Protein AF-A0A8T4M4C7-F1 (afdb_monomer)

Foldseek 3Di:
DDDDDDDDDDPVVLVVLVVPCPCPQNNDSVSSVVVVCCVVCALQAAQEAEEEEDPDQVQQLVVLLVCVVLNHAYYEYQEEPPSCCCVVCPLVVVSNHGYHYDYDPAAAPLVSVLSCLVVAQGKYKYAYNQKDDPPDRVSVQSVVLVVQQAFKEFEKEFDPCQLQAKDFDDDPFATLAIDGNDPDDDHGIGGRRMMIGHSVLSVFSPDGYCRHTSQRVRSNVRRYGYDYDDGDMGD

Structure (mmCIF, N/CA/C/O backbone):
data_AF-A0A8T4M4C7-F1
#
_entry.id   AF-A0A8T4M4C7-F1
#
loop_
_atom_site.group_PDB
_atom_site.id
_atom_site.type_symbol
_atom_site.label_atom_id
_atom_site.label_alt_id
_atom_site.label_comp_id
_atom_site.label_asym_id
_atom_site.label_entity_id
_atom_site.label_seq_id
_atom_site.pdbx_PDB_ins_code
_atom_site.Cartn_x
_atom_site.Cartn_y
_atom_site.Cartn_z
_atom_site.occupancy
_atom_site.B_iso_or_equiv
_atom_site.auth_seq_id
_atom_site.auth_comp_id
_at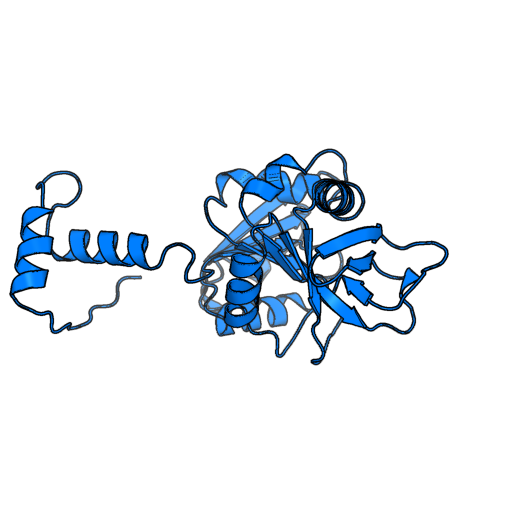om_site.auth_asym_id
_atom_site.auth_atom_id
_atom_site.pdbx_PDB_model_num
ATOM 1 N N . MET A 1 1 ? -11.026 8.578 17.955 1.00 51.09 1 MET A N 1
ATOM 2 C CA . MET A 1 1 ? -12.318 9.307 17.934 1.00 51.09 1 MET A CA 1
ATOM 3 C C . MET A 1 1 ? -13.446 8.287 18.080 1.00 51.09 1 MET A C 1
ATOM 5 O O . MET A 1 1 ? -13.382 7.270 17.404 1.00 51.09 1 MET A O 1
ATOM 9 N N . ILE A 1 2 ? -14.414 8.496 18.981 1.00 62.12 2 ILE A N 1
ATOM 10 C CA . ILE A 1 2 ? -15.562 7.590 19.186 1.00 62.12 2 ILE A CA 1
ATOM 11 C C . ILE A 1 2 ? -16.811 8.288 18.647 1.00 62.12 2 ILE A C 1
ATOM 13 O O . ILE A 1 2 ? -17.138 9.379 19.107 1.00 62.12 2 ILE A O 1
ATOM 17 N N . SER A 1 3 ? -17.508 7.666 17.697 1.00 73.25 3 SER A N 1
ATOM 18 C CA . SER A 1 3 ? -18.844 8.085 17.267 1.00 73.25 3 SER A CA 1
ATOM 19 C C . SER A 1 3 ? -19.905 7.221 17.952 1.00 73.25 3 SER A C 1
ATOM 21 O O . SER A 1 3 ? -19.717 6.019 18.143 1.00 73.25 3 SER A O 1
ATOM 23 N N . ARG A 1 4 ? -21.021 7.833 18.362 1.00 83.00 4 ARG A N 1
ATOM 24 C CA . ARG A 1 4 ? -22.190 7.110 18.882 1.00 83.00 4 ARG A CA 1
ATOM 25 C C . ARG A 1 4 ? -23.192 6.920 17.754 1.00 83.00 4 ARG A C 1
ATOM 27 O O . ARG A 1 4 ? -23.558 7.887 17.095 1.00 83.00 4 ARG A O 1
ATOM 34 N N . ILE A 1 5 ? -23.633 5.684 17.560 1.00 83.88 5 ILE A N 1
ATOM 35 C CA . ILE A 1 5 ? -24.653 5.309 16.580 1.00 83.88 5 ILE A CA 1
ATOM 36 C C . ILE A 1 5 ? -25.736 4.487 17.281 1.00 83.88 5 ILE A C 1
ATOM 38 O O . ILE A 1 5 ? -25.442 3.784 18.247 1.00 83.88 5 ILE A O 1
ATOM 42 N N . SER A 1 6 ? -26.977 4.577 16.804 1.00 89.19 6 SER A N 1
ATOM 43 C CA . SER A 1 6 ? -28.057 3.677 17.226 1.00 89.19 6 SER A CA 1
ATOM 44 C C . SER A 1 6 ? -28.184 2.549 16.208 1.00 89.19 6 SER A C 1
ATOM 46 O O . SER A 1 6 ? -28.197 2.813 15.008 1.00 89.19 6 SER A O 1
ATOM 48 N N . LEU A 1 7 ? -28.258 1.306 16.678 1.00 87.12 7 LEU A N 1
ATOM 49 C CA . LEU A 1 7 ? -28.396 0.115 15.841 1.00 87.12 7 LEU A CA 1
ATOM 50 C C . LEU A 1 7 ? -29.600 -0.696 16.318 1.00 87.12 7 LEU A C 1
ATOM 52 O O . LEU A 1 7 ? -29.730 -0.968 17.511 1.00 87.12 7 LEU A O 1
ATOM 56 N N . THR A 1 8 ? -30.455 -1.105 15.385 1.00 92.00 8 THR A N 1
ATOM 57 C CA . THR A 1 8 ? -31.512 -2.089 15.640 1.00 92.00 8 THR A CA 1
ATOM 58 C C . THR A 1 8 ? -30.976 -3.465 15.269 1.00 92.00 8 THR A C 1
ATOM 60 O O . THR A 1 8 ? -30.494 -3.659 14.157 1.00 92.00 8 THR A O 1
ATOM 63 N N . ILE A 1 9 ? -31.023 -4.408 16.210 1.00 91.75 9 ILE A N 1
ATOM 64 C CA . ILE A 1 9 ? -30.479 -5.761 16.056 1.00 91.75 9 ILE A CA 1
ATOM 65 C C . ILE A 1 9 ? -31.562 -6.757 16.468 1.00 91.75 9 ILE A C 1
ATOM 67 O O . ILE A 1 9 ? -32.305 -6.511 17.421 1.00 91.75 9 ILE A O 1
ATOM 71 N N . GLU A 1 10 ? -31.655 -7.879 15.758 1.00 95.75 10 GLU A N 1
ATOM 72 C CA . GLU A 1 10 ? -32.561 -8.969 16.113 1.00 95.75 10 GLU A CA 1
ATOM 73 C C . GLU A 1 10 ? -32.286 -9.490 17.528 1.00 95.75 10 GLU A C 1
ATOM 75 O O . GLU A 1 10 ? -31.137 -9.658 17.946 1.00 95.75 10 GLU A O 1
ATOM 80 N N . LYS A 1 11 ? -33.359 -9.786 18.270 1.00 94.94 11 LYS A N 1
ATOM 81 C CA . LYS A 1 11 ? -33.272 -10.202 19.676 1.00 94.94 11 LYS A CA 1
ATOM 82 C C . LYS A 1 11 ? -32.445 -11.479 19.862 1.00 94.94 11 LYS A C 1
ATOM 84 O O . LYS A 1 11 ? -31.710 -11.585 20.838 1.00 94.94 11 LYS A O 1
ATOM 89 N N . GLU A 1 12 ? -32.540 -12.426 18.930 1.00 95.81 12 GLU A N 1
ATOM 90 C CA . GLU A 1 12 ? -31.752 -13.664 18.973 1.00 95.81 12 GLU A CA 1
ATOM 91 C C . GLU A 1 12 ? -30.252 -13.383 18.810 1.00 95.81 12 GLU A C 1
ATOM 93 O O . GLU A 1 12 ? -29.430 -13.910 19.560 1.00 95.81 12 GLU A O 1
ATOM 98 N N . LEU A 1 13 ? -29.891 -12.503 17.872 1.00 93.81 13 LEU A N 1
ATOM 99 C CA . LEU A 1 13 ? -28.504 -12.108 17.648 1.00 93.81 13 LEU A CA 1
ATOM 100 C C . LEU A 1 13 ? -27.935 -11.373 18.869 1.00 93.81 13 LEU A C 1
ATOM 102 O O . LEU A 1 13 ? -26.797 -11.622 19.260 1.00 93.81 13 LEU A O 1
ATOM 106 N N . LEU A 1 14 ? -28.741 -10.519 19.510 1.00 94.25 14 LEU A N 1
ATOM 107 C CA . LEU A 1 14 ? -28.365 -9.861 20.761 1.00 94.25 14 LEU A CA 1
ATOM 108 C C . LEU A 1 14 ? -28.095 -10.879 21.881 1.00 94.25 14 LEU A C 1
ATOM 110 O O . LEU A 1 14 ? -27.128 -10.715 22.615 1.00 94.25 14 LEU A O 1
ATOM 114 N N . GLY A 1 15 ? -28.879 -11.959 21.962 1.00 93.94 15 GLY A N 1
ATOM 115 C CA . GLY A 1 15 ? -28.621 -13.058 22.897 1.00 93.94 15 GLY A CA 1
ATOM 116 C C . GLY A 1 15 ? -27.278 -13.758 22.650 1.00 93.94 15 GLY A C 1
ATOM 117 O O . GLY A 1 15 ? -26.575 -14.092 23.600 1.00 93.94 15 GLY A O 1
ATOM 118 N N . LYS A 1 16 ? -26.871 -13.917 21.382 1.00 94.38 16 LYS A N 1
ATOM 119 C CA . LYS A 1 16 ? -25.541 -14.450 21.025 1.00 94.38 16 LYS A CA 1
ATOM 120 C C . LYS A 1 16 ? -24.414 -13.490 21.417 1.00 94.38 16 LYS A C 1
ATOM 122 O O . LYS A 1 16 ? -23.378 -13.945 21.884 1.00 94.38 16 LYS A O 1
ATOM 127 N N . VAL A 1 17 ? -24.616 -12.178 21.262 1.00 93.81 17 VAL A N 1
ATOM 128 C CA . VAL A 1 17 ? -23.668 -11.155 21.742 1.00 93.81 17 VAL A CA 1
ATOM 129 C C . VAL A 1 17 ? -23.533 -11.216 23.263 1.00 93.81 17 VAL A C 1
ATOM 131 O O . VAL A 1 17 ? -22.419 -11.170 23.768 1.00 93.81 17 VAL A O 1
ATOM 134 N N . ASP A 1 18 ? -24.642 -11.352 23.991 1.00 94.19 18 ASP A N 1
ATOM 135 C CA . ASP A 1 18 ? -24.630 -11.437 25.456 1.00 94.19 18 ASP A CA 1
ATOM 136 C C . ASP A 1 18 ? -23.858 -12.649 25.970 1.00 94.19 18 ASP A C 1
ATOM 138 O O . ASP A 1 18 ? -23.116 -12.532 26.939 1.00 94.19 18 ASP A O 1
ATOM 142 N N . ALA A 1 19 ? -23.980 -13.790 25.290 1.00 93.56 19 ALA A N 1
ATOM 143 C CA . ALA A 1 19 ? -23.253 -15.008 25.639 1.00 93.56 19 ALA A CA 1
ATOM 144 C C . ALA A 1 19 ? -21.724 -14.890 25.466 1.00 93.56 19 ALA A C 1
ATOM 146 O O . ALA A 1 19 ? -20.994 -15.704 26.023 1.00 93.56 19 ALA A O 1
ATOM 147 N N . LEU A 1 20 ? -21.242 -13.904 24.699 1.00 92.31 20 LEU A N 1
ATOM 148 C CA . LEU A 1 20 ? -19.814 -13.630 24.498 1.00 92.31 20 LEU A CA 1
ATOM 149 C C . LEU A 1 20 ? -19.241 -12.615 25.500 1.00 92.31 20 LEU A C 1
ATOM 151 O O . LEU A 1 20 ? -18.037 -12.382 25.496 1.00 92.31 20 LEU A O 1
ATOM 155 N N . VAL A 1 21 ? -20.076 -11.987 26.332 1.00 93.38 21 VAL A N 1
ATOM 156 C CA . VAL A 1 21 ? -19.616 -11.062 27.376 1.00 93.38 21 VAL A CA 1
ATOM 157 C C . VAL A 1 21 ? -19.027 -11.884 28.521 1.00 93.38 21 VAL A C 1
ATOM 159 O O . VAL A 1 21 ? -19.758 -12.542 29.256 1.00 93.38 21 VAL A O 1
ATOM 162 N N . ASP A 1 22 ? -17.708 -11.826 28.686 1.00 87.56 22 ASP A N 1
ATOM 163 C CA . ASP A 1 22 ? -16.974 -12.565 29.725 1.00 87.56 22 ASP A CA 1
ATOM 164 C C . ASP A 1 22 ? -16.675 -11.724 30.979 1.00 87.56 22 ASP A C 1
ATOM 166 O O . ASP A 1 22 ? -16.298 -12.262 32.017 1.00 87.56 22 ASP A O 1
ATOM 170 N N . GLY A 1 23 ? -16.875 -10.403 30.911 1.00 81.56 23 GLY A N 1
ATOM 171 C CA . GLY A 1 23 ? -16.606 -9.478 32.015 1.00 81.56 23 GLY A CA 1
ATOM 172 C C . GLY A 1 23 ? -15.132 -9.086 32.187 1.00 81.56 23 GLY A C 1
ATOM 173 O O . GLY A 1 23 ? -14.853 -8.151 32.942 1.00 81.56 23 GLY A O 1
ATOM 174 N N . GLU A 1 24 ? -14.207 -9.710 31.454 1.00 83.50 24 GLU A N 1
ATOM 175 C CA . GLU A 1 24 ? -12.767 -9.451 31.528 1.00 83.50 24 GLU A CA 1
ATOM 176 C C . GLU A 1 24 ? -12.247 -8.748 30.267 1.00 83.50 24 GLU A C 1
ATOM 178 O O . GLU A 1 24 ? -11.904 -7.560 30.324 1.00 83.50 24 GLU A O 1
ATOM 183 N N . GLU A 1 25 ? -12.221 -9.441 29.126 1.00 82.50 25 GLU A N 1
ATOM 184 C CA . GLU A 1 25 ? -11.812 -8.873 27.836 1.00 82.50 25 GLU A CA 1
ATOM 185 C C . GLU A 1 25 ? -12.990 -8.180 27.145 1.00 82.50 25 GLU A C 1
ATOM 187 O O . GLU A 1 25 ? -12.876 -7.039 26.680 1.00 82.50 25 GLU A O 1
ATOM 192 N N . LEU A 1 26 ? -14.149 -8.836 27.126 1.00 90.31 26 LEU A N 1
ATOM 193 C CA . LEU A 1 26 ? -15.381 -8.353 26.519 1.00 90.31 26 LEU A CA 1
ATOM 194 C C . LEU A 1 26 ? -16.352 -7.945 27.626 1.00 90.31 26 LEU A C 1
ATOM 196 O O . LEU A 1 26 ? -17.292 -8.653 27.973 1.00 90.31 26 LEU A O 1
ATOM 200 N N . LYS A 1 27 ? -16.133 -6.754 28.194 1.00 90.75 27 LYS A N 1
ATOM 201 C CA . LYS A 1 27 ? -16.798 -6.324 29.441 1.00 90.75 27 LYS A CA 1
ATOM 202 C C . LYS A 1 27 ? -18.267 -5.953 29.277 1.00 90.75 27 LYS A C 1
ATOM 204 O O . LYS A 1 27 ? -18.987 -5.819 30.262 1.00 90.75 27 LYS A O 1
ATOM 209 N N . ASN A 1 28 ? -18.708 -5.667 28.055 1.00 92.62 28 ASN A N 1
ATOM 210 C CA . ASN A 1 28 ? -20.089 -5.284 27.768 1.00 92.62 28 ASN A CA 1
ATOM 211 C C . ASN A 1 28 ? -20.454 -5.491 26.292 1.00 92.62 28 ASN A C 1
ATOM 213 O O . ASN A 1 28 ? -19.589 -5.671 25.430 1.00 92.62 28 ASN A O 1
ATOM 217 N N . ARG A 1 29 ? -21.756 -5.382 25.994 1.00 92.50 29 ARG A N 1
ATOM 218 C CA . ARG A 1 29 ? -22.317 -5.468 24.635 1.00 92.50 29 ARG A CA 1
ATOM 219 C C . ARG A 1 29 ? -21.609 -4.553 23.641 1.00 92.50 29 ARG A C 1
ATOM 221 O O . ARG A 1 29 ? -21.289 -4.994 22.547 1.00 92.50 29 ARG A O 1
ATOM 228 N N . SER A 1 30 ? -21.335 -3.299 24.001 1.00 89.62 30 SER A N 1
ATOM 229 C CA . SER A 1 30 ? -20.707 -2.338 23.083 1.00 89.62 30 SER A CA 1
ATOM 230 C C . SER A 1 30 ? -19.294 -2.766 22.684 1.00 89.62 30 SER A C 1
ATOM 232 O O . SER A 1 30 ? -18.937 -2.697 21.508 1.00 89.62 30 SER A O 1
ATOM 234 N N . GLN A 1 31 ? -18.494 -3.236 23.644 1.00 89.38 31 GLN A N 1
ATOM 235 C CA . GLN A 1 31 ? -17.161 -3.780 23.373 1.00 89.38 31 GLN A CA 1
ATOM 236 C C . GLN A 1 31 ? -17.237 -5.061 22.542 1.00 89.38 31 GLN A C 1
ATOM 238 O O . GLN A 1 31 ? -16.515 -5.182 21.558 1.00 89.38 31 GLN A O 1
ATOM 243 N N . THR A 1 32 ? -18.167 -5.954 22.873 1.00 92.56 32 THR A N 1
ATOM 244 C CA . THR A 1 32 ? -18.389 -7.219 22.159 1.00 92.56 32 THR A CA 1
ATOM 245 C C . THR A 1 32 ? -18.815 -6.987 20.712 1.00 92.56 32 THR A C 1
ATOM 247 O O . THR A 1 32 ? -18.221 -7.540 19.793 1.00 92.56 32 THR A O 1
ATOM 250 N N . ILE A 1 33 ? -19.788 -6.104 20.473 1.00 92.38 33 ILE A N 1
ATOM 251 C CA . ILE A 1 33 ? -20.232 -5.722 19.125 1.00 92.38 33 ILE A CA 1
ATOM 252 C C . ILE A 1 33 ? -19.076 -5.089 18.349 1.00 92.38 33 ILE A C 1
ATOM 254 O O . ILE A 1 33 ? -18.856 -5.431 17.192 1.00 92.38 33 ILE A O 1
ATOM 258 N N . SER A 1 34 ? -18.303 -4.200 18.978 1.00 87.56 34 SER A N 1
ATOM 259 C CA . SER A 1 34 ? -17.117 -3.601 18.356 1.00 87.56 34 SER A CA 1
ATOM 260 C C . SER A 1 34 ? -16.081 -4.660 17.968 1.00 87.56 34 SER A C 1
ATOM 262 O O . SER A 1 34 ? -15.565 -4.627 16.853 1.00 87.56 34 SER A O 1
ATOM 264 N N . TYR A 1 35 ? -15.809 -5.626 18.848 1.00 89.50 35 TYR A N 1
ATOM 265 C CA . TYR A 1 35 ? -14.915 -6.750 18.576 1.00 89.50 35 TYR A CA 1
ATOM 266 C C . TYR A 1 35 ? -15.419 -7.603 17.407 1.00 89.50 35 TYR A C 1
ATOM 268 O O . TYR A 1 35 ? -14.680 -7.826 16.451 1.00 89.50 35 TYR A O 1
ATOM 276 N N . LEU A 1 36 ? -16.690 -8.009 17.428 1.00 91.38 36 LEU A N 1
ATOM 277 C CA . LEU A 1 36 ? -17.300 -8.810 16.366 1.00 91.38 36 LEU A CA 1
ATOM 278 C C . LEU A 1 36 ? -17.272 -8.087 15.019 1.00 91.38 36 LEU A C 1
ATOM 280 O O . LEU A 1 36 ? -16.897 -8.688 14.018 1.00 91.38 36 LEU A O 1
ATOM 284 N N . LEU A 1 37 ? -17.610 -6.795 14.988 1.00 89.06 37 LEU A N 1
ATOM 285 C CA . LEU A 1 37 ? -17.547 -5.988 13.771 1.00 89.06 37 LEU A CA 1
ATOM 286 C C . LEU A 1 37 ? -16.115 -5.870 13.251 1.00 89.06 37 LEU A C 1
ATOM 288 O O . LEU A 1 37 ? -15.898 -6.016 12.054 1.00 89.06 37 LEU A O 1
ATOM 292 N N . ARG A 1 38 ? -15.127 -5.647 14.125 1.00 83.75 38 ARG A N 1
ATOM 293 C CA . ARG A 1 38 ? -13.711 -5.617 13.722 1.00 83.75 38 ARG A CA 1
ATOM 294 C C . ARG A 1 38 ? -13.274 -6.946 13.129 1.00 83.75 38 ARG A C 1
ATOM 296 O O . ARG A 1 38 ? -12.636 -6.952 12.085 1.00 83.75 38 ARG A O 1
ATOM 303 N N . THR A 1 39 ? -13.645 -8.050 13.766 1.00 85.19 39 THR A N 1
ATOM 304 C CA . THR A 1 39 ? -13.319 -9.398 13.300 1.00 85.19 39 THR A CA 1
ATOM 305 C C . THR A 1 39 ? -13.998 -9.709 11.969 1.00 85.19 39 THR A C 1
ATOM 307 O O . THR A 1 39 ? -13.341 -10.205 11.061 1.00 85.19 39 THR A O 1
ATOM 310 N N . ALA A 1 40 ? -15.279 -9.367 11.819 1.00 86.19 40 ALA A N 1
ATOM 311 C CA . ALA A 1 40 ? -16.037 -9.602 10.593 1.00 86.19 40 ALA A CA 1
ATOM 312 C C . ALA A 1 40 ? -15.540 -8.742 9.424 1.00 86.19 40 ALA A C 1
ATOM 314 O O . ALA A 1 40 ? -15.434 -9.228 8.306 1.00 86.19 40 ALA A O 1
ATOM 315 N N . LEU A 1 41 ? -15.210 -7.473 9.681 1.00 82.75 41 LEU A N 1
ATOM 316 C CA . LEU A 1 41 ? -14.725 -6.541 8.660 1.00 82.75 41 LEU A CA 1
ATOM 317 C C . LEU A 1 41 ? -13.236 -6.724 8.336 1.00 82.75 41 LEU A C 1
ATOM 319 O O . LEU A 1 41 ? -12.740 -6.116 7.381 1.00 82.75 41 LEU A O 1
ATOM 323 N N . LYS A 1 42 ? -12.513 -7.545 9.105 1.00 78.44 42 LYS A N 1
ATOM 324 C CA . LYS A 1 42 ? -11.091 -7.815 8.893 1.00 78.44 42 LYS A CA 1
ATOM 325 C C . LYS A 1 42 ? -10.863 -8.363 7.484 1.00 78.44 42 LYS A C 1
ATOM 327 O O . LYS A 1 42 ? -11.460 -9.358 7.088 1.00 78.44 42 LYS A O 1
ATOM 332 N N . GLY A 1 43 ? -10.006 -7.700 6.709 1.00 72.56 43 GLY A N 1
ATOM 333 C CA . GLY A 1 43 ? -9.728 -8.075 5.316 1.00 72.56 43 GLY A CA 1
ATOM 334 C C . GLY A 1 43 ? -10.851 -7.771 4.310 1.00 72.56 43 GLY A C 1
ATOM 335 O O . GLY A 1 43 ? -10.656 -7.996 3.116 1.00 72.56 43 GLY A O 1
ATOM 336 N N . MET A 1 44 ? -11.995 -7.225 4.749 1.00 80.50 44 MET A N 1
ATOM 337 C CA . MET A 1 44 ? -13.045 -6.693 3.863 1.00 80.50 44 MET A CA 1
ATOM 338 C C . MET A 1 44 ? -12.802 -5.230 3.479 1.00 80.50 44 MET A C 1
ATOM 340 O O . MET A 1 44 ? -13.356 -4.745 2.493 1.00 80.50 44 MET A O 1
ATOM 344 N N . VAL A 1 45 ? -11.985 -4.523 4.261 1.00 87.50 45 VAL A N 1
ATOM 345 C CA . VAL A 1 45 ? -11.584 -3.136 4.021 1.00 87.50 45 VAL A CA 1
ATOM 346 C C . VAL A 1 45 ? -10.082 -2.982 4.216 1.00 87.50 45 VAL A C 1
ATOM 348 O O . VAL A 1 45 ? -9.480 -3.645 5.058 1.00 87.50 45 VAL A O 1
ATOM 351 N N . VAL A 1 46 ? -9.482 -2.070 3.457 1.00 92.62 46 VAL A N 1
ATOM 352 C CA . VAL A 1 46 ? -8.098 -1.642 3.667 1.00 92.62 46 VAL A CA 1
ATOM 353 C C . VAL A 1 46 ? -8.152 -0.345 4.459 1.00 92.62 46 VAL A C 1
ATOM 355 O O . VAL A 1 46 ? -8.633 0.663 3.953 1.00 92.62 46 VAL A O 1
ATOM 358 N N . GLY A 1 47 ? -7.712 -0.378 5.717 1.00 92.69 47 GLY A N 1
ATOM 359 C CA . GLY A 1 47 ? -7.726 0.800 6.596 1.00 92.69 47 GLY A CA 1
ATOM 360 C C . GLY A 1 47 ? -6.384 1.525 6.695 1.00 92.69 47 GLY A C 1
ATOM 361 O O . GLY A 1 47 ? -6.339 2.664 7.171 1.00 92.69 47 GLY A O 1
ATOM 362 N N . LYS A 1 48 ? -5.298 0.871 6.258 1.00 96.81 48 LYS A N 1
ATOM 363 C CA . LYS A 1 48 ? -3.924 1.343 6.424 1.00 96.81 48 LYS A CA 1
ATOM 364 C C . LYS A 1 48 ? -3.162 1.357 5.101 1.00 96.81 48 LYS A C 1
ATOM 366 O O . LYS A 1 48 ? -3.277 0.425 4.305 1.00 96.81 48 LYS A O 1
ATOM 371 N N . ALA A 1 49 ? -2.354 2.391 4.900 1.00 97.94 49 ALA A N 1
ATOM 372 C CA . ALA A 1 49 ? -1.422 2.485 3.787 1.00 97.94 49 ALA A CA 1
ATOM 373 C C . ALA A 1 49 ? 0.010 2.757 4.256 1.00 97.94 49 ALA A C 1
ATOM 375 O O . ALA A 1 49 ? 0.243 3.355 5.306 1.00 97.94 49 ALA A O 1
ATOM 376 N N . LEU A 1 50 ? 0.964 2.342 3.436 1.00 97.88 50 LEU A N 1
ATOM 377 C CA . LEU A 1 50 ? 2.360 2.726 3.501 1.00 97.88 50 LEU A CA 1
ATOM 378 C C . LEU A 1 50 ? 2.703 3.563 2.276 1.00 97.88 50 LEU A C 1
ATOM 380 O O . LEU A 1 50 ? 2.522 3.122 1.141 1.00 97.88 50 LEU A O 1
ATOM 384 N N . VAL A 1 51 ? 3.248 4.749 2.509 1.00 97.06 51 VAL A N 1
ATOM 385 C CA . VAL A 1 51 ? 3.758 5.618 1.454 1.00 97.06 51 VAL A CA 1
ATOM 386 C C . VAL A 1 51 ? 5.280 5.605 1.493 1.00 97.06 51 VAL A C 1
ATOM 388 O O . VAL A 1 51 ? 5.885 6.021 2.482 1.00 97.06 51 VAL A O 1
ATOM 391 N N . LEU A 1 52 ? 5.905 5.147 0.409 1.00 94.69 52 LEU A N 1
ATOM 392 C CA . LEU A 1 52 ? 7.345 5.262 0.198 1.00 94.69 52 LEU A CA 1
ATOM 393 C C . LEU A 1 52 ? 7.645 6.661 -0.344 1.00 94.69 52 LEU A C 1
ATOM 395 O O . LEU A 1 52 ? 7.389 6.967 -1.511 1.00 94.69 52 LEU A O 1
ATOM 399 N N . ALA A 1 53 ? 8.165 7.529 0.521 1.00 93.12 53 ALA A N 1
ATOM 400 C CA . ALA A 1 53 ? 8.481 8.906 0.182 1.00 93.12 53 ALA A CA 1
ATOM 401 C C . ALA A 1 53 ? 9.930 9.040 -0.300 1.00 93.12 53 ALA A C 1
ATOM 403 O O . ALA A 1 53 ? 10.870 9.177 0.491 1.00 93.12 53 ALA A O 1
ATOM 404 N N . GLY A 1 54 ? 10.089 9.021 -1.625 1.00 85.88 54 GLY A N 1
ATOM 405 C CA . GLY A 1 54 ? 11.361 9.242 -2.305 1.00 85.88 54 GLY A CA 1
ATOM 406 C C . GLY A 1 54 ? 11.820 10.703 -2.265 1.00 85.88 54 GLY A C 1
ATOM 407 O O . GLY A 1 54 ? 11.384 11.508 -1.443 1.00 85.88 54 GLY A O 1
ATOM 408 N N . LYS A 1 55 ? 12.727 11.080 -3.175 1.00 82.56 55 LYS A N 1
ATOM 409 C CA . LYS A 1 55 ? 13.173 12.481 -3.301 1.00 82.56 55 LYS A CA 1
ATOM 410 C C . LYS A 1 55 ? 12.063 13.384 -3.837 1.00 82.56 55 LYS A C 1
ATOM 412 O O . LYS A 1 55 ? 11.899 14.498 -3.345 1.00 82.56 55 LYS A O 1
ATOM 417 N N . ASN A 1 56 ? 11.312 12.895 -4.823 1.00 82.12 56 ASN A N 1
ATOM 418 C CA . ASN A 1 56 ? 10.162 13.592 -5.375 1.00 82.12 56 ASN A CA 1
ATOM 419 C C . ASN A 1 56 ? 8.923 13.321 -4.509 1.00 82.12 56 ASN A C 1
ATOM 421 O O . ASN A 1 56 ? 8.586 12.177 -4.219 1.00 82.12 56 ASN A O 1
ATOM 425 N N . LYS A 1 57 ? 8.274 14.395 -4.058 1.00 85.19 57 LYS A N 1
ATOM 426 C CA . LYS A 1 57 ? 7.119 14.351 -3.147 1.00 85.19 57 LYS A CA 1
ATOM 427 C C . LYS A 1 57 ? 6.042 15.357 -3.554 1.00 85.19 57 LYS A C 1
ATOM 429 O O . LYS A 1 57 ? 5.178 15.687 -2.742 1.00 85.19 57 LYS A O 1
ATOM 434 N N . PHE A 1 58 ? 6.110 15.887 -4.780 1.00 86.81 58 PHE A N 1
ATOM 435 C CA . PHE A 1 58 ? 5.202 16.940 -5.247 1.00 86.81 58 PHE A CA 1
ATOM 436 C C . PHE A 1 58 ? 3.741 16.484 -5.272 1.00 86.81 58 PHE A C 1
ATOM 438 O O . PHE A 1 58 ? 2.845 17.300 -5.072 1.00 86.81 58 PHE A O 1
ATOM 445 N N . LEU A 1 59 ? 3.501 15.184 -5.460 1.00 92.75 59 LEU A N 1
ATOM 446 C CA . LEU A 1 59 ? 2.158 14.612 -5.495 1.00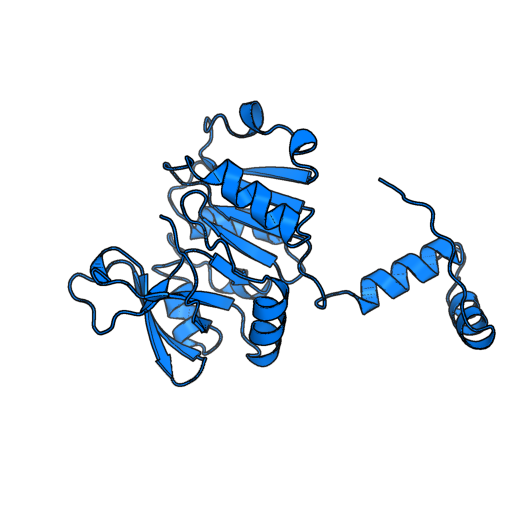 92.75 59 LEU A CA 1
ATOM 447 C C . LEU A 1 59 ? 1.671 14.076 -4.142 1.00 92.75 59 LEU A C 1
ATOM 449 O O . LEU A 1 59 ? 0.519 13.659 -4.061 1.00 92.75 59 LEU A O 1
ATOM 453 N N . LEU A 1 60 ? 2.474 14.141 -3.072 1.00 94.81 60 LEU A N 1
ATOM 454 C CA . LEU A 1 60 ? 2.130 13.524 -1.785 1.00 94.81 60 LEU A CA 1
ATOM 455 C C . LEU A 1 60 ? 0.794 14.032 -1.219 1.00 94.81 60 LEU A C 1
ATOM 457 O O . LEU A 1 60 ? -0.010 13.229 -0.765 1.00 94.81 60 LEU A O 1
ATOM 461 N N . GLU A 1 61 ? 0.512 15.333 -1.315 1.00 94.62 61 GLU A N 1
ATOM 462 C CA . GLU A 1 61 ? -0.782 15.908 -0.905 1.00 94.62 61 GLU A CA 1
ATOM 463 C C . GLU A 1 61 ? -1.963 15.230 -1.625 1.00 94.62 61 GLU A C 1
ATOM 465 O O . GLU A 1 61 ? -2.963 14.865 -1.007 1.00 94.62 61 GLU A O 1
ATOM 470 N N . ARG A 1 62 ? -1.831 14.997 -2.940 1.00 94.56 62 ARG A N 1
ATOM 471 C CA . ARG A 1 62 ? -2.865 14.338 -3.752 1.00 94.56 62 ARG A CA 1
ATOM 472 C C . ARG A 1 62 ? -2.989 12.856 -3.417 1.00 94.56 62 ARG A C 1
ATOM 474 O O . ARG A 1 62 ? -4.106 12.347 -3.355 1.00 94.56 62 ARG A O 1
ATOM 481 N N . VAL A 1 63 ? -1.864 12.186 -3.156 1.00 95.50 63 VAL A N 1
ATOM 482 C CA . VAL A 1 63 ? -1.843 10.796 -2.683 1.00 95.50 63 VAL A CA 1
ATOM 483 C C . VAL A 1 63 ? -2.608 10.682 -1.364 1.00 95.50 63 VAL A C 1
ATOM 485 O O . VAL A 1 63 ? -3.522 9.868 -1.272 1.00 95.50 63 VAL A O 1
ATOM 488 N N . LEU A 1 64 ? -2.318 11.537 -0.377 1.00 95.94 64 LEU A N 1
ATOM 489 C CA . LEU A 1 64 ? -3.027 11.553 0.909 1.00 95.94 64 LEU A CA 1
ATOM 490 C C . LEU A 1 64 ? -4.532 11.808 0.718 1.00 95.94 64 LEU A C 1
ATOM 492 O O . LEU A 1 64 ? -5.355 11.067 1.256 1.00 95.94 64 LEU A O 1
ATOM 496 N N . ALA A 1 65 ? -4.914 12.790 -0.103 1.00 94.81 65 ALA A N 1
ATOM 4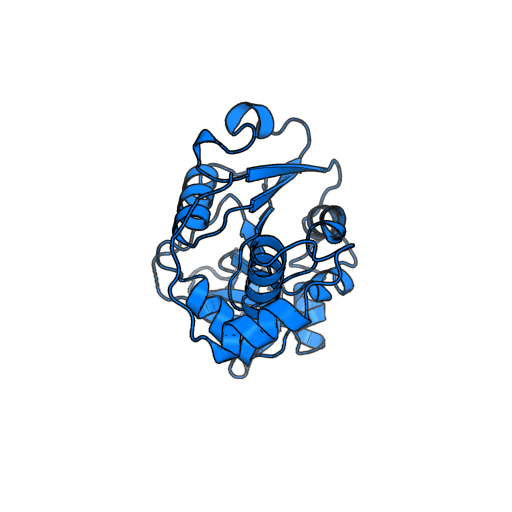97 C CA . ALA A 1 65 ? -6.322 13.078 -0.380 1.00 94.81 65 ALA A CA 1
ATOM 498 C C . ALA A 1 65 ? -7.074 11.871 -0.977 1.00 94.81 65 ALA A C 1
ATOM 500 O O . ALA A 1 65 ? -8.217 11.591 -0.608 1.00 94.81 65 ALA A O 1
ATOM 501 N N . TRP A 1 66 ? -6.438 11.113 -1.868 1.00 94.81 66 TRP A N 1
ATOM 502 C CA . TRP A 1 66 ? -7.033 9.908 -2.447 1.00 94.81 66 TRP A CA 1
ATOM 503 C C . TRP A 1 66 ? -7.074 8.719 -1.504 1.00 94.81 66 TRP A C 1
ATOM 505 O O . TRP A 1 66 ? -8.080 8.007 -1.494 1.00 94.81 66 TRP A O 1
ATOM 515 N N . LEU A 1 67 ? -6.032 8.522 -0.693 1.00 95.56 67 LEU A N 1
ATOM 516 C CA . LEU A 1 67 ? -6.053 7.538 0.385 1.00 95.56 67 LEU A CA 1
ATOM 517 C C . LEU A 1 67 ? -7.263 7.810 1.285 1.00 95.56 67 LEU A C 1
ATOM 519 O O . LEU A 1 67 ? -8.081 6.916 1.512 1.00 95.56 67 LEU A O 1
ATOM 523 N N . LYS A 1 68 ? -7.457 9.074 1.689 1.00 94.94 68 LYS A N 1
ATOM 524 C CA . LYS A 1 68 ? -8.612 9.480 2.493 1.00 94.94 68 LYS A CA 1
ATOM 525 C C . LYS A 1 68 ? -9.941 9.189 1.798 1.00 94.94 68 LYS A C 1
ATOM 527 O O . LYS A 1 68 ? -10.844 8.634 2.424 1.00 94.94 68 LYS A O 1
ATOM 532 N N . LYS A 1 69 ? -10.062 9.544 0.513 1.00 93.44 69 LYS A N 1
ATOM 533 C CA . LYS A 1 69 ? -11.261 9.290 -0.306 1.00 93.44 69 LYS A CA 1
ATOM 534 C C . LYS A 1 69 ? -11.597 7.796 -0.389 1.00 93.44 69 LYS A C 1
ATOM 536 O O . LYS A 1 69 ? -12.770 7.444 -0.423 1.00 93.44 69 LYS A O 1
ATOM 541 N N . ASN A 1 70 ? -10.585 6.930 -0.376 1.00 93.38 70 ASN A N 1
ATOM 542 C CA . ASN A 1 70 ? -10.736 5.474 -0.389 1.00 93.38 70 ASN A CA 1
ATOM 543 C C . ASN A 1 70 ? -10.910 4.852 1.010 1.00 93.38 70 ASN A C 1
ATOM 545 O O . ASN A 1 70 ? -10.860 3.633 1.148 1.00 93.38 70 ASN A O 1
ATOM 549 N N . GLY A 1 71 ? -11.129 5.663 2.050 1.00 92.19 71 GLY A N 1
ATOM 550 C CA . GLY A 1 71 ? -11.391 5.173 3.404 1.00 92.19 71 GLY A CA 1
ATOM 551 C C . GLY A 1 71 ? -10.143 4.756 4.185 1.00 92.19 71 GLY A C 1
ATOM 552 O O . GLY A 1 71 ? -10.275 4.227 5.288 1.00 92.19 71 GLY A O 1
ATOM 553 N N . ILE A 1 72 ? -8.942 5.032 3.669 1.00 95.31 72 ILE A N 1
ATOM 554 C CA . ILE A 1 72 ? -7.695 4.816 4.404 1.00 95.31 72 ILE A CA 1
ATOM 555 C C . ILE A 1 72 ? -7.613 5.868 5.510 1.00 95.31 72 ILE A C 1
ATOM 557 O O . ILE A 1 72 ? -7.608 7.075 5.252 1.00 95.31 72 ILE A O 1
ATOM 561 N N . ALA A 1 73 ? -7.574 5.400 6.754 1.00 92.94 73 ALA A N 1
ATOM 562 C CA . ALA A 1 73 ? -7.566 6.252 7.938 1.00 92.94 73 ALA A CA 1
ATOM 563 C C . ALA A 1 73 ? -6.186 6.338 8.593 1.00 92.94 73 ALA A C 1
ATOM 565 O O . ALA A 1 73 ? -5.944 7.282 9.337 1.00 92.94 73 ALA A O 1
ATOM 566 N N . GLN A 1 74 ? -5.303 5.375 8.323 1.00 97.44 74 GLN A N 1
ATOM 567 C CA . GLN A 1 74 ? -3.959 5.306 8.891 1.00 97.44 74 GLN A CA 1
ATOM 568 C C . GLN A 1 74 ? -2.919 5.240 7.778 1.00 97.44 74 GLN A C 1
ATOM 570 O O . GLN A 1 74 ? -3.015 4.412 6.872 1.00 97.44 74 GLN A O 1
ATOM 575 N N . VAL A 1 75 ? -1.905 6.088 7.852 1.00 98.19 75 VAL A N 1
ATOM 576 C CA . VAL A 1 75 ? -0.823 6.144 6.876 1.00 98.19 75 VAL A CA 1
ATOM 577 C C . VAL A 1 75 ? 0.504 6.100 7.608 1.00 98.19 75 VAL A C 1
ATOM 579 O O . VAL A 1 75 ? 0.761 6.893 8.505 1.00 98.19 75 VAL A O 1
ATOM 582 N N . VAL A 1 76 ? 1.374 5.187 7.197 1.00 98.19 76 VAL A N 1
ATOM 583 C CA . VAL A 1 76 ? 2.787 5.222 7.567 1.00 98.19 76 VAL A CA 1
ATOM 584 C C . VAL A 1 76 ? 3.543 5.828 6.392 1.00 98.19 76 VAL A C 1
ATOM 586 O O . VAL A 1 76 ? 3.433 5.336 5.274 1.00 98.19 76 VAL A O 1
ATOM 589 N N . ILE A 1 77 ? 4.313 6.888 6.613 1.00 96.94 77 ILE A N 1
ATOM 590 C CA . ILE A 1 77 ? 5.188 7.474 5.597 1.00 96.94 77 ILE A CA 1
ATOM 591 C C . ILE A 1 77 ? 6.620 7.041 5.896 1.00 96.94 77 ILE A C 1
ATOM 593 O O . ILE A 1 77 ? 7.212 7.458 6.893 1.00 96.94 77 ILE A O 1
ATOM 597 N N . ALA A 1 78 ? 7.190 6.211 5.025 1.00 94.81 78 ALA A N 1
ATOM 598 C CA . ALA A 1 78 ? 8.600 5.858 5.087 1.00 94.81 78 ALA A CA 1
ATOM 599 C C . ALA A 1 78 ? 9.416 6.879 4.290 1.00 94.81 78 ALA A C 1
ATOM 601 O O . ALA A 1 78 ? 9.209 7.038 3.088 1.00 94.81 78 ALA A O 1
ATOM 602 N N . ALA A 1 79 ? 10.323 7.593 4.953 1.00 92.25 79 ALA A N 1
ATOM 603 C CA . ALA A 1 79 ? 11.043 8.717 4.362 1.00 92.25 79 ALA A CA 1
ATOM 604 C C . ALA A 1 79 ? 12.489 8.807 4.856 1.00 92.25 79 ALA A C 1
ATOM 606 O O . ALA A 1 79 ? 12.830 8.313 5.927 1.00 92.25 79 ALA A O 1
ATOM 607 N N . GLY A 1 80 ? 13.336 9.516 4.110 1.00 88.94 80 GLY A N 1
ATOM 608 C CA . GLY A 1 80 ? 14.662 9.895 4.603 1.00 88.94 80 GLY A CA 1
ATOM 609 C C . GLY A 1 80 ? 14.588 10.829 5.820 1.00 88.94 80 GLY A C 1
ATOM 610 O O . GLY A 1 80 ? 13.673 11.662 5.914 1.00 88.94 80 GLY A O 1
ATOM 611 N N . LYS A 1 81 ? 15.567 10.738 6.731 1.00 85.75 81 LYS A N 1
ATOM 612 C CA . LYS A 1 81 ? 15.756 11.755 7.784 1.00 85.75 81 LYS A CA 1
ATOM 613 C C . LYS A 1 81 ? 15.936 13.152 7.171 1.00 85.75 81 LYS A C 1
ATOM 615 O O . LYS A 1 81 ? 16.502 13.295 6.090 1.00 85.75 81 LYS A O 1
ATOM 620 N N . GLY A 1 82 ? 15.428 14.181 7.853 1.00 85.00 82 GLY A N 1
ATOM 621 C CA . GLY A 1 82 ? 15.487 15.571 7.372 1.00 85.00 82 GLY A CA 1
ATOM 622 C C . GLY A 1 82 ? 14.572 15.862 6.177 1.00 85.00 82 GLY A C 1
ATOM 623 O O . GLY A 1 82 ? 14.745 16.855 5.480 1.00 85.00 82 GLY A O 1
ATOM 624 N N . SER A 1 83 ? 13.593 14.994 5.911 1.00 89.25 83 SER A N 1
ATOM 625 C CA . SER A 1 83 ? 12.663 15.145 4.790 1.00 89.25 83 SER A CA 1
ATOM 626 C C . SER A 1 83 ? 11.683 16.315 4.917 1.00 89.25 83 SER A C 1
ATOM 628 O O . SER A 1 83 ? 11.019 16.612 3.920 1.00 89.25 83 SER A O 1
ATOM 630 N N . GLY A 1 84 ? 11.558 16.924 6.103 1.00 92.31 84 GLY A N 1
ATOM 631 C CA . GLY A 1 84 ? 10.604 17.997 6.405 1.00 92.31 84 GLY A CA 1
ATOM 632 C C . GLY A 1 84 ? 9.137 17.548 6.417 1.00 92.31 84 GLY A C 1
ATOM 633 O O . GLY A 1 84 ? 8.230 18.379 6.427 1.00 92.31 84 GLY A O 1
ATOM 634 N N . LEU A 1 85 ? 8.880 16.238 6.309 1.00 93.31 85 LEU A N 1
ATOM 635 C CA . LEU A 1 85 ? 7.529 15.709 6.124 1.00 93.31 85 LEU A CA 1
ATOM 636 C C . LEU A 1 85 ? 6.708 15.764 7.408 1.00 93.31 85 LEU A C 1
ATOM 638 O O . LEU A 1 85 ? 5.549 16.159 7.347 1.00 93.31 85 LEU A O 1
ATOM 642 N N . SER A 1 86 ? 7.310 15.434 8.549 1.00 94.69 86 SER A N 1
ATOM 643 C CA . SER A 1 86 ? 6.668 15.555 9.861 1.00 94.69 86 SER A CA 1
ATOM 644 C C . SER A 1 86 ? 6.271 16.991 10.180 1.00 94.69 86 SER A C 1
ATOM 646 O O . SER A 1 86 ? 5.188 17.237 10.695 1.00 94.69 86 SER A O 1
ATOM 648 N N . GLU A 1 87 ? 7.117 17.950 9.820 1.00 95.25 87 GLU A N 1
ATOM 649 C CA . GLU A 1 87 ? 6.898 19.377 10.023 1.00 95.25 87 GLU A CA 1
ATOM 650 C C . GLU A 1 87 ? 5.780 19.893 9.113 1.00 95.25 87 GLU A C 1
ATOM 652 O O . GLU A 1 87 ? 4.972 20.725 9.523 1.00 95.25 87 GLU A O 1
ATOM 657 N N . LYS A 1 88 ? 5.716 19.385 7.876 1.00 95.12 88 LYS A N 1
ATOM 658 C CA . LYS A 1 88 ? 4.721 19.801 6.885 1.00 95.12 88 LYS A CA 1
ATOM 659 C C . LYS A 1 88 ? 3.336 19.198 7.132 1.00 95.12 88 LYS A C 1
ATOM 661 O O . LYS A 1 88 ? 2.348 19.925 7.053 1.00 95.12 88 LYS A O 1
ATOM 666 N N . TYR A 1 89 ? 3.257 17.892 7.383 1.00 95.88 89 TYR A N 1
ATOM 667 C CA . TYR A 1 89 ? 1.990 17.149 7.429 1.00 95.88 89 TYR A CA 1
ATOM 668 C C . TYR A 1 89 ? 1.530 16.805 8.856 1.00 95.88 89 TYR A C 1
ATOM 670 O O . TYR A 1 89 ? 0.376 16.421 9.051 1.00 95.88 89 TYR A O 1
ATOM 678 N N . GLY A 1 90 ? 2.390 16.992 9.865 1.00 96.75 90 GLY A N 1
ATOM 679 C CA . GLY A 1 90 ? 2.058 16.751 11.269 1.00 96.75 90 GLY A CA 1
ATOM 680 C C . GLY A 1 90 ? 1.597 15.317 11.523 1.00 96.75 90 GLY A C 1
ATOM 681 O O . GLY A 1 90 ? 2.032 14.384 10.858 1.00 96.75 90 GLY A O 1
ATOM 682 N N . ASP A 1 91 ? 0.668 15.147 12.454 1.00 96.75 91 ASP A N 1
ATOM 683 C CA . ASP A 1 91 ? 0.006 13.871 12.757 1.00 96.75 91 ASP A CA 1
ATOM 684 C C . ASP A 1 91 ? -1.071 13.466 11.729 1.00 96.75 91 ASP A C 1
ATOM 686 O O . ASP A 1 91 ? -1.747 12.454 11.903 1.00 96.75 91 ASP A O 1
ATOM 690 N N . GLY A 1 92 ? -1.259 14.250 10.661 1.00 96.25 92 GLY A N 1
ATOM 691 C CA . GLY A 1 92 ? -2.273 14.004 9.641 1.00 96.25 92 GLY A CA 1
ATOM 692 C C . GLY A 1 92 ? -3.678 14.507 9.963 1.00 96.25 92 GLY A C 1
ATOM 693 O O . GLY A 1 92 ? -4.546 14.419 9.090 1.00 96.25 92 GLY A O 1
ATOM 694 N N . ALA A 1 93 ? -3.926 15.095 11.142 1.00 94.06 93 ALA A N 1
ATOM 695 C CA . ALA A 1 93 ? -5.273 15.497 11.557 1.00 94.06 93 ALA A CA 1
ATOM 696 C C . ALA A 1 93 ? -5.941 16.459 10.557 1.00 94.06 93 ALA A C 1
ATOM 698 O O . ALA A 1 93 ? -7.125 16.316 10.246 1.00 94.06 93 ALA A O 1
ATOM 699 N N . LYS A 1 94 ? -5.164 17.383 9.969 1.00 93.00 94 LYS A N 1
ATOM 700 C CA . LYS A 1 94 ? -5.627 18.310 8.914 1.00 93.00 94 LYS A CA 1
ATOM 701 C C . LYS A 1 94 ? -6.082 17.606 7.630 1.00 93.00 94 LYS A C 1
ATOM 703 O O . LYS A 1 94 ? -6.881 18.164 6.887 1.00 93.00 94 LYS A O 1
ATOM 708 N N . HIS A 1 95 ? -5.612 16.385 7.390 1.00 93.12 95 HIS A N 1
ATOM 709 C CA . HIS A 1 95 ? -5.964 15.550 6.238 1.00 93.12 95 HIS A CA 1
ATOM 710 C C . HIS A 1 95 ? -7.034 14.498 6.591 1.00 93.12 95 HIS A C 1
ATOM 712 O O . HIS A 1 95 ? -7.387 13.654 5.766 1.00 93.12 95 HIS A O 1
ATOM 718 N N . GLY A 1 96 ? -7.571 14.531 7.818 1.00 92.69 96 GLY A N 1
ATOM 719 C CA . GLY A 1 96 ? -8.605 13.607 8.280 1.00 92.69 96 GLY A CA 1
ATOM 720 C C . GLY A 1 96 ? -8.122 12.162 8.430 1.00 92.69 96 GLY A C 1
ATOM 721 O O . GLY A 1 96 ? -8.931 11.239 8.307 1.00 92.69 96 GLY A O 1
ATOM 722 N N . MET A 1 97 ? -6.829 11.954 8.660 1.00 95.94 97 MET A N 1
ATOM 723 C CA . MET A 1 97 ? -6.202 10.644 8.846 1.00 95.94 97 MET A CA 1
ATOM 724 C C . MET A 1 97 ? -5.143 10.718 9.948 1.00 95.94 97 MET A C 1
ATOM 726 O O . MET A 1 97 ? -4.790 11.800 10.401 1.00 95.94 97 MET A O 1
ATOM 730 N N . GLU A 1 98 ? -4.640 9.569 10.368 1.00 97.88 98 GLU A N 1
ATOM 731 C CA . GLU A 1 98 ? -3.493 9.445 11.260 1.00 97.88 98 GLU A CA 1
ATOM 732 C C . GLU A 1 98 ? -2.246 9.176 10.415 1.00 97.88 98 GLU A C 1
ATOM 734 O O . GLU A 1 98 ? -2.219 8.209 9.649 1.00 97.88 98 GLU A O 1
ATOM 739 N N . ILE A 1 99 ? -1.233 10.036 10.527 1.00 98.19 99 ILE A N 1
ATOM 740 C CA . ILE A 1 99 ? 0.050 9.879 9.841 1.00 98.19 99 ILE A CA 1
ATOM 741 C C . ILE A 1 99 ? 1.139 9.578 10.865 1.00 98.19 99 ILE A C 1
ATOM 743 O O . ILE A 1 99 ? 1.419 10.372 11.760 1.00 98.19 99 ILE A O 1
ATOM 747 N N . GLU A 1 100 ? 1.802 8.445 10.671 1.00 97.56 100 GLU A N 1
ATOM 748 C CA . GLU A 1 100 ? 3.004 8.060 11.395 1.00 97.56 100 GLU A CA 1
ATOM 749 C C . GLU A 1 100 ? 4.211 8.065 10.448 1.00 97.56 100 GLU A C 1
ATOM 751 O O . GLU A 1 100 ? 4.092 7.749 9.263 1.00 97.56 100 GLU A O 1
ATOM 756 N N . TYR A 1 101 ? 5.401 8.370 10.960 1.00 96.31 101 TYR A N 1
ATOM 757 C CA . TYR A 1 101 ? 6.617 8.448 10.154 1.00 96.31 101 TYR A CA 1
ATOM 758 C C . TYR A 1 101 ? 7.583 7.324 10.508 1.00 96.31 101 TYR A C 1
ATOM 760 O O . TYR A 1 101 ? 7.841 7.037 11.675 1.00 96.31 101 TYR A O 1
ATOM 768 N N . SER A 1 102 ? 8.152 6.699 9.483 1.00 95.00 102 SER A N 1
ATOM 769 C CA . SER A 1 102 ? 9.283 5.784 9.606 1.00 95.00 102 SER A CA 1
ATOM 770 C C . SER A 1 102 ? 10.480 6.414 8.908 1.00 95.00 102 SER A C 1
ATOM 772 O O . SER A 1 102 ? 10.606 6.349 7.684 1.00 95.00 102 SER A O 1
ATOM 774 N N . PHE A 1 103 ? 11.344 7.075 9.678 1.00 91.25 103 PHE A N 1
ATOM 775 C CA . PHE A 1 103 ? 12.547 7.679 9.117 1.00 91.25 103 PHE A CA 1
ATOM 776 C C . PHE A 1 103 ? 13.663 6.651 8.989 1.00 91.25 103 PHE A C 1
ATOM 778 O O . PHE A 1 103 ? 14.001 5.976 9.965 1.00 91.25 103 PHE A O 1
ATOM 785 N N . ASP A 1 104 ? 14.258 6.555 7.807 1.00 76.44 104 ASP A N 1
ATOM 786 C CA . ASP A 1 104 ? 15.402 5.688 7.543 1.00 76.44 104 ASP A CA 1
ATOM 787 C C . ASP A 1 104 ? 16.588 6.492 6.984 1.00 76.44 104 ASP A C 1
ATOM 789 O O . ASP A 1 104 ? 16.419 7.502 6.298 1.00 76.44 104 ASP A O 1
ATOM 793 N N . GLU A 1 105 ? 17.799 6.062 7.328 1.00 71.31 105 GLU A N 1
ATOM 794 C CA . GLU A 1 105 ? 19.056 6.542 6.739 1.00 71.31 105 GLU A CA 1
ATOM 795 C C . GLU A 1 105 ? 19.553 5.598 5.635 1.00 71.31 105 GLU A C 1
ATOM 797 O O . GLU A 1 105 ? 20.398 5.980 4.823 1.00 71.31 105 GLU A O 1
ATOM 802 N N . ASN A 1 106 ? 19.015 4.374 5.576 1.00 63.19 106 ASN A N 1
ATOM 803 C CA . ASN A 1 106 ? 19.399 3.376 4.591 1.00 63.19 106 ASN A CA 1
ATOM 804 C C . ASN A 1 106 ? 18.930 3.746 3.178 1.00 63.19 106 ASN A C 1
ATOM 806 O O . ASN A 1 106 ? 17.849 4.293 2.953 1.00 63.19 106 ASN A O 1
ATOM 810 N N . LYS A 1 107 ? 19.755 3.393 2.188 1.00 67.50 107 LYS A N 1
ATOM 811 C CA . LYS A 1 107 ? 19.444 3.563 0.766 1.00 67.50 107 LYS A CA 1
ATOM 812 C C . LYS A 1 107 ? 18.681 2.336 0.271 1.00 67.50 107 LYS A C 1
ATOM 814 O O . LYS A 1 107 ? 19.299 1.313 -0.000 1.00 67.50 107 LYS A O 1
ATOM 819 N N . GLY A 1 108 ? 17.362 2.440 0.117 1.00 80.88 108 GLY A N 1
ATOM 820 C CA . GLY A 1 108 ? 16.593 1.400 -0.567 1.00 80.88 108 GLY A CA 1
ATOM 821 C C . GLY A 1 108 ? 15.133 1.291 -0.143 1.00 80.88 108 GLY A C 1
ATOM 822 O O . GLY A 1 108 ? 14.789 1.502 1.017 1.00 80.88 108 GLY A O 1
ATOM 823 N N . THR A 1 109 ? 14.273 0.924 -1.090 1.00 86.75 109 THR A N 1
ATOM 824 C CA . THR A 1 109 ? 12.831 0.730 -0.872 1.00 86.75 109 THR A CA 1
ATOM 825 C C . THR A 1 109 ? 12.537 -0.508 -0.026 1.00 86.75 109 THR A C 1
ATOM 827 O O . THR A 1 109 ? 11.636 -0.467 0.808 1.00 86.75 109 THR A O 1
ATOM 830 N N . ALA A 1 110 ? 13.323 -1.585 -0.164 1.00 90.12 110 ALA A N 1
ATOM 831 C CA . ALA A 1 110 ? 13.118 -2.815 0.607 1.00 90.12 110 ALA A CA 1
ATOM 832 C C . ALA A 1 110 ? 13.393 -2.615 2.104 1.00 90.12 110 ALA A C 1
ATOM 834 O O . ALA A 1 110 ? 12.583 -3.028 2.932 1.00 90.12 110 ALA A O 1
ATOM 835 N N . ALA A 1 111 ? 14.495 -1.944 2.454 1.00 88.94 111 ALA A N 1
ATOM 836 C CA . ALA A 1 111 ? 14.856 -1.672 3.847 1.00 88.94 111 ALA A CA 1
ATOM 837 C C . ALA A 1 111 ? 13.827 -0.759 4.535 1.00 88.94 111 ALA A C 1
ATOM 839 O O . ALA A 1 111 ? 13.335 -1.083 5.619 1.00 88.94 111 ALA A O 1
ATOM 840 N N . ALA A 1 112 ? 13.428 0.322 3.853 1.00 90.12 112 ALA A N 1
ATOM 841 C CA . ALA A 1 112 ? 12.413 1.250 4.343 1.00 90.12 112 ALA A CA 1
ATOM 842 C C . ALA A 1 112 ? 11.068 0.548 4.596 1.00 90.12 112 ALA A C 1
ATOM 844 O O . ALA A 1 112 ? 10.429 0.772 5.625 1.00 90.12 112 ALA A O 1
ATOM 845 N N . LEU A 1 113 ? 10.667 -0.342 3.683 1.00 93.19 113 LEU A N 1
ATOM 846 C CA . LEU A 1 113 ? 9.476 -1.174 3.819 1.00 93.19 113 LEU A CA 1
ATOM 847 C C . LEU A 1 113 ? 9.616 -2.155 4.998 1.00 93.19 113 LEU A C 1
ATOM 849 O O . LEU A 1 113 ? 8.743 -2.189 5.865 1.00 93.19 113 LEU A O 1
ATOM 853 N N . LYS A 1 114 ? 10.734 -2.887 5.100 1.00 93.06 114 LYS A N 1
ATOM 854 C CA . LYS A 1 114 ? 10.980 -3.884 6.159 1.00 93.06 114 LYS A CA 1
ATOM 855 C C . LYS A 1 114 ? 10.926 -3.284 7.563 1.00 93.06 114 LYS A C 1
ATOM 857 O O . LYS A 1 114 ? 10.341 -3.888 8.454 1.00 93.06 114 LYS A O 1
ATOM 862 N N . LYS A 1 115 ? 11.429 -2.060 7.752 1.00 92.94 115 LYS A N 1
ATOM 863 C CA . LYS A 1 115 ? 11.367 -1.335 9.035 1.00 92.94 115 LYS A CA 1
ATOM 864 C C . LYS A 1 115 ? 9.939 -1.115 9.553 1.00 92.94 115 LYS A C 1
ATOM 866 O O . LYS A 1 115 ? 9.738 -0.856 10.735 1.00 92.94 115 LYS A O 1
ATOM 871 N N . THR A 1 116 ? 8.942 -1.201 8.677 1.00 94.62 116 THR A N 1
ATOM 872 C CA . THR A 1 116 ? 7.533 -1.008 9.033 1.00 94.62 116 THR A CA 1
ATOM 873 C C . THR A 1 116 ? 6.767 -2.308 9.280 1.00 94.62 116 THR A C 1
ATOM 875 O O . THR A 1 116 ? 5.595 -2.242 9.631 1.00 94.62 116 THR A O 1
ATOM 878 N N . GLU A 1 117 ? 7.403 -3.476 9.145 1.00 95.38 117 GLU A N 1
ATOM 879 C CA . GLU A 1 117 ? 6.763 -4.801 9.207 1.00 95.38 117 GLU A CA 1
ATOM 880 C C . GLU A 1 117 ? 5.853 -4.998 10.426 1.00 95.38 117 GLU A C 1
ATOM 882 O O . GLU A 1 117 ? 4.735 -5.502 10.314 1.00 95.38 117 GLU A O 1
ATOM 887 N N . GLU A 1 118 ? 6.287 -4.554 11.605 1.00 95.38 118 GLU A N 1
ATOM 888 C CA . GLU A 1 118 ? 5.509 -4.717 12.835 1.00 95.38 118 GLU A CA 1
ATOM 889 C C . GLU A 1 118 ? 4.175 -3.958 12.815 1.00 95.38 118 GLU A C 1
ATOM 891 O O . GLU A 1 118 ? 3.228 -4.357 13.493 1.00 95.38 118 GLU A O 1
ATOM 896 N N . LYS A 1 119 ? 4.061 -2.922 11.978 1.00 95.44 119 LYS A N 1
ATOM 897 C CA . LYS A 1 119 ? 2.877 -2.061 11.859 1.00 95.44 119 LYS A CA 1
ATOM 898 C C . LYS A 1 119 ? 1.787 -2.653 10.965 1.00 95.44 119 LYS A C 1
ATOM 900 O O . LYS A 1 119 ? 0.657 -2.150 10.975 1.00 95.44 119 LYS A O 1
ATOM 905 N N . PHE A 1 120 ? 2.103 -3.698 10.200 1.00 95.75 120 PHE A N 1
ATOM 906 C CA . PHE A 1 120 ? 1.243 -4.256 9.158 1.00 95.75 120 PHE A CA 1
ATOM 907 C C . PHE A 1 120 ? 0.951 -5.738 9.418 1.00 95.75 120 PHE A C 1
ATOM 909 O O . PHE A 1 120 ? 1.694 -6.628 9.014 1.00 95.75 120 PHE A O 1
ATOM 916 N N . LYS A 1 121 ? -0.165 -6.004 10.109 1.00 92.62 121 LYS A N 1
ATOM 917 C CA . LYS A 1 121 ? -0.669 -7.362 10.402 1.00 92.62 121 LYS A CA 1
ATOM 918 C C . LYS A 1 121 ? -1.867 -7.772 9.537 1.00 92.62 121 LYS A C 1
ATOM 920 O O . LYS A 1 121 ? -2.353 -8.893 9.643 1.00 92.62 121 LYS A O 1
ATOM 925 N N . GLU A 1 122 ? -2.330 -6.865 8.689 1.00 92.81 122 GLU A N 1
ATOM 926 C CA . GLU A 1 122 ? -3.480 -7.003 7.795 1.00 92.81 122 GLU A CA 1
ATOM 927 C C . GLU A 1 122 ? -3.104 -6.489 6.399 1.00 92.81 122 GLU A C 1
ATOM 929 O O . GLU A 1 122 ? -2.074 -5.813 6.281 1.00 92.81 122 GLU A O 1
ATOM 934 N N . PRO A 1 123 ? -3.897 -6.796 5.352 1.00 95.25 123 PRO A N 1
ATOM 935 C CA . PRO A 1 123 ? -3.667 -6.250 4.024 1.00 95.25 123 PRO A CA 1
ATOM 936 C C . PRO A 1 123 ? -3.583 -4.722 4.058 1.00 95.25 123 PRO A C 1
ATOM 938 O O . PRO A 1 123 ? -4.374 -4.051 4.725 1.00 95.25 123 PRO A O 1
ATOM 941 N N . PHE A 1 124 ? -2.619 -4.171 3.333 1.00 97.81 124 PHE A N 1
ATOM 942 C CA . PHE A 1 124 ? -2.348 -2.742 3.307 1.00 97.81 124 PHE A CA 1
ATOM 943 C C . PHE A 1 124 ? -2.041 -2.268 1.897 1.00 97.81 124 PHE A C 1
ATOM 945 O O . PHE A 1 124 ? -1.570 -3.021 1.043 1.00 97.81 124 PHE A O 1
ATOM 952 N N . LEU A 1 125 ? -2.308 -0.990 1.661 1.00 97.94 125 LEU A N 1
ATOM 953 C CA . LEU A 1 125 ? -1.954 -0.350 0.406 1.00 97.94 125 LEU A CA 1
ATOM 954 C C . LEU A 1 125 ? -0.505 0.138 0.469 1.00 97.94 125 LEU A C 1
ATOM 956 O O . LEU A 1 125 ? -0.107 0.757 1.450 1.00 97.94 125 LEU A O 1
ATOM 960 N N . LEU A 1 126 ? 0.276 -0.109 -0.571 1.00 97.94 126 LEU A N 1
ATOM 961 C CA . LEU A 1 126 ? 1.615 0.437 -0.754 1.00 97.94 126 LEU A CA 1
ATOM 962 C C . LEU A 1 126 ? 1.579 1.434 -1.913 1.00 97.94 126 LEU A C 1
ATOM 964 O O . LEU A 1 126 ? 1.100 1.100 -2.996 1.00 97.94 126 LEU A O 1
ATOM 968 N N . CYS A 1 127 ? 2.075 2.652 -1.711 1.00 95.69 127 CYS A N 1
ATOM 969 C CA . CYS A 1 127 ? 2.109 3.688 -2.748 1.00 95.69 127 CYS A CA 1
ATOM 970 C C . CYS A 1 127 ? 3.437 4.448 -2.736 1.00 95.69 127 CYS A C 1
ATOM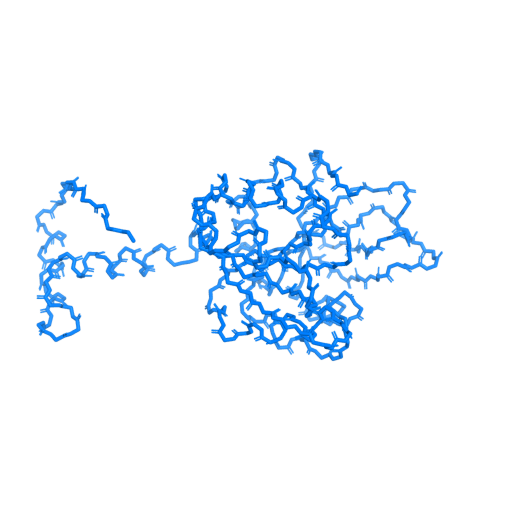 972 O O . CYS A 1 127 ? 4.041 4.629 -1.679 1.00 95.69 127 CYS A O 1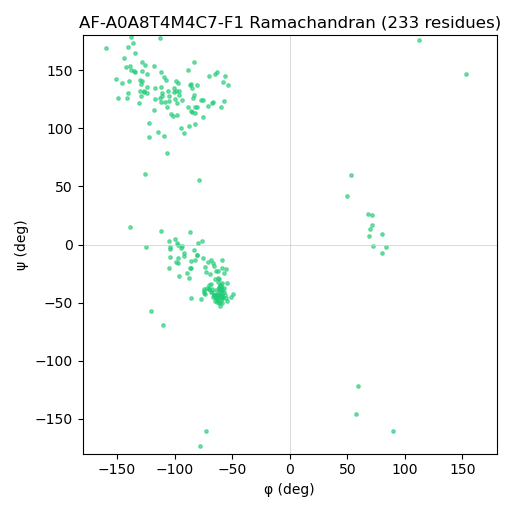
ATOM 974 N N . TYR A 1 128 ? 3.864 4.948 -3.893 1.00 95.12 128 TYR A N 1
ATOM 975 C CA . TYR A 1 128 ? 4.965 5.913 -3.980 1.00 95.12 128 TYR A CA 1
ATOM 976 C C . TYR A 1 128 ? 4.423 7.344 -3.851 1.00 95.12 128 TYR A C 1
ATOM 978 O O . TYR A 1 128 ? 3.277 7.623 -4.200 1.00 95.12 128 TYR A O 1
ATOM 986 N N . SER A 1 129 ? 5.225 8.264 -3.309 1.00 93.88 129 SER A N 1
ATOM 987 C CA . SER A 1 129 ? 4.794 9.652 -3.053 1.00 93.88 129 SER A CA 1
ATOM 988 C C . SER A 1 129 ? 4.704 10.545 -4.293 1.00 93.88 129 SER A C 1
ATOM 990 O O . SER A 1 129 ? 4.226 11.678 -4.203 1.00 93.88 129 SER A O 1
ATOM 992 N N . ASP A 1 130 ? 5.236 10.088 -5.419 1.00 92.00 130 ASP A N 1
ATOM 993 C CA . ASP A 1 130 ? 5.365 10.820 -6.678 1.00 92.00 130 ASP A CA 1
ATOM 994 C C . ASP A 1 130 ? 4.479 10.263 -7.789 1.00 92.00 130 ASP A C 1
ATOM 996 O O . ASP A 1 130 ? 4.607 10.687 -8.930 1.00 92.00 130 ASP A O 1
ATOM 1000 N N . VAL A 1 131 ? 3.543 9.373 -7.460 1.00 90.56 131 VAL A N 1
ATOM 1001 C CA . VAL A 1 131 ? 2.642 8.765 -8.435 1.00 90.56 131 VAL A CA 1
ATOM 1002 C C . VAL A 1 131 ? 1.208 8.741 -7.940 1.00 90.56 131 VAL A C 1
ATOM 1004 O O . VAL A 1 131 ? 0.940 8.655 -6.742 1.00 90.56 131 VAL A O 1
ATOM 1007 N N . PHE A 1 132 ? 0.265 8.831 -8.872 1.00 86.50 132 PHE A N 1
ATOM 1008 C CA . PHE A 1 132 ? -1.143 8.936 -8.545 1.00 86.50 132 PHE A CA 1
ATOM 1009 C C . PHE A 1 132 ? -2.061 8.299 -9.600 1.00 86.50 132 PHE A C 1
ATOM 1011 O O . PHE A 1 132 ? -2.005 8.655 -10.778 1.00 86.50 132 PHE A O 1
ATOM 1018 N N . CYS A 1 133 ? -2.942 7.391 -9.159 1.00 91.75 133 CYS A N 1
ATOM 1019 C CA . CYS A 1 133 ? -3.993 6.760 -9.969 1.00 91.75 133 CYS A CA 1
ATOM 1020 C C . CYS A 1 133 ? -5.368 7.300 -9.538 1.00 91.75 133 CYS A C 1
ATOM 1022 O O . CYS A 1 133 ? -5.970 6.796 -8.593 1.00 91.75 133 CYS A O 1
ATOM 1024 N N . GLU A 1 134 ? -5.851 8.348 -10.208 1.00 86.56 134 GLU A N 1
ATOM 1025 C CA . GLU A 1 134 ? -6.960 9.191 -9.723 1.00 86.56 134 GLU A CA 1
ATOM 1026 C C . GLU A 1 134 ? -8.296 8.457 -9.528 1.00 86.56 134 GLU A C 1
ATOM 1028 O O . GLU A 1 134 ? -9.026 8.728 -8.570 1.00 86.56 134 GLU A O 1
ATOM 1033 N N . GLU A 1 135 ? -8.590 7.501 -10.404 1.00 92.75 135 GLU A N 1
ATOM 1034 C CA . GLU A 1 135 ? -9.867 6.782 -10.462 1.00 92.75 135 GLU A CA 1
ATOM 1035 C C . GLU A 1 135 ? -9.763 5.355 -9.913 1.00 92.75 135 GLU A C 1
ATOM 1037 O O . GLU A 1 135 ? -10.733 4.600 -9.943 1.00 92.75 135 GLU A O 1
ATOM 1042 N N . LEU A 1 136 ? -8.594 4.962 -9.398 1.00 95.94 136 LEU A N 1
ATOM 1043 C CA . LEU A 1 136 ? -8.408 3.628 -8.847 1.00 95.94 136 LEU A CA 1
ATOM 1044 C C . LEU A 1 136 ? -9.237 3.456 -7.566 1.00 95.94 136 LEU A C 1
ATOM 1046 O O . LEU A 1 136 ? -9.041 4.171 -6.579 1.00 95.94 136 LEU A O 1
ATOM 1050 N N . SER A 1 137 ? -10.124 2.463 -7.591 1.00 95.00 137 SER A N 1
ATOM 1051 C CA . SER A 1 137 ? -10.930 2.009 -6.459 1.00 95.00 137 SER A CA 1
ATOM 1052 C C . SER A 1 137 ? -10.146 0.994 -5.628 1.00 95.00 137 SER A C 1
ATOM 1054 O O . SER A 1 137 ? -9.849 -0.111 -6.086 1.00 95.00 137 SER A O 1
ATOM 1056 N N . VAL A 1 138 ? -9.829 1.344 -4.377 1.00 95.81 138 VAL A N 1
ATOM 1057 C CA . VAL A 1 138 ? -9.149 0.419 -3.446 1.00 95.81 138 VAL A CA 1
ATOM 1058 C C . VAL A 1 138 ? -10.037 -0.785 -3.119 1.00 95.81 138 VAL A C 1
ATOM 1060 O O . VAL A 1 138 ? -9.528 -1.883 -2.903 1.00 95.81 138 VAL A O 1
ATOM 1063 N N . LYS A 1 139 ? -11.364 -0.611 -3.143 1.00 94.69 139 LYS A N 1
ATOM 1064 C CA . LYS A 1 139 ? -12.327 -1.701 -2.949 1.00 94.69 139 LYS A CA 1
ATOM 1065 C C . LYS A 1 139 ? -12.218 -2.752 -4.056 1.00 94.69 139 LYS A C 1
ATOM 1067 O O . LYS A 1 139 ? -12.165 -3.942 -3.753 1.00 94.69 139 LYS A O 1
ATOM 1072 N N . ASP A 1 140 ? -12.159 -2.319 -5.313 1.00 95.94 140 ASP A N 1
ATOM 1073 C CA . ASP A 1 140 ? -12.082 -3.241 -6.453 1.00 95.94 140 ASP A CA 1
ATOM 1074 C C . ASP A 1 140 ? -10.709 -3.912 -6.518 1.00 95.94 140 ASP A C 1
ATOM 1076 O O . ASP A 1 140 ? -10.617 -5.118 -6.753 1.00 95.94 140 ASP A O 1
ATOM 1080 N N . LEU A 1 141 ? -9.647 -3.165 -6.192 1.00 97.69 141 LEU A N 1
ATOM 1081 C CA . LEU A 1 141 ? -8.305 -3.720 -6.044 1.00 97.69 141 LEU A CA 1
ATOM 1082 C C . LEU A 1 141 ? -8.245 -4.789 -4.940 1.00 97.69 141 LEU A C 1
ATOM 1084 O O . LEU A 1 141 ? -7.635 -5.834 -5.148 1.00 97.69 141 LEU A O 1
ATOM 1088 N N . LEU A 1 142 ? -8.895 -4.564 -3.791 1.00 96.94 142 LEU A N 1
ATOM 1089 C CA . LEU A 1 142 ? -8.985 -5.545 -2.704 1.00 96.94 142 LEU A CA 1
ATOM 1090 C C . LEU A 1 142 ? -9.759 -6.795 -3.125 1.00 96.94 142 LEU A C 1
ATOM 1092 O O . LEU A 1 142 ? -9.293 -7.909 -2.885 1.00 96.94 142 LEU A O 1
ATOM 1096 N N . ALA A 1 143 ? -10.914 -6.630 -3.773 1.00 95.94 143 ALA A N 1
ATOM 1097 C CA . ALA A 1 143 ? -11.703 -7.756 -4.266 1.00 95.94 143 ALA A CA 1
ATOM 1098 C C . ALA A 1 143 ? -10.898 -8.608 -5.260 1.00 95.94 143 ALA A C 1
ATOM 1100 O O . ALA A 1 143 ? -10.837 -9.834 -5.131 1.00 95.94 143 ALA A O 1
ATOM 1101 N N . PHE A 1 144 ? -10.211 -7.953 -6.201 1.00 97.81 144 PHE A N 1
ATOM 1102 C CA . PHE A 1 144 ? -9.303 -8.623 -7.122 1.00 97.81 144 PHE A CA 1
ATOM 1103 C C . PHE A 1 144 ? -8.175 -9.333 -6.371 1.00 97.81 144 PHE A C 1
ATOM 1105 O O . PHE A 1 144 ? -7.999 -10.534 -6.549 1.00 97.81 144 PHE A O 1
ATOM 1112 N N . HIS A 1 145 ? -7.451 -8.644 -5.492 1.00 97.81 145 HIS A N 1
ATOM 1113 C CA . HIS A 1 145 ? -6.335 -9.216 -4.740 1.00 97.81 145 HIS A CA 1
ATOM 1114 C C . HIS A 1 145 ? -6.737 -10.473 -3.955 1.00 97.81 145 HIS A C 1
ATOM 1116 O O . HIS A 1 145 ? -6.073 -11.507 -4.053 1.00 97.81 145 HIS A O 1
ATOM 1122 N N . ASN A 1 146 ? -7.876 -10.421 -3.258 1.00 94.81 146 ASN A N 1
ATOM 1123 C CA . ASN A 1 146 ? -8.415 -11.555 -2.508 1.00 94.81 146 ASN A CA 1
ATOM 1124 C C . ASN A 1 146 ? -8.722 -12.756 -3.420 1.00 94.81 146 ASN A C 1
ATOM 1126 O O . ASN A 1 146 ? -8.490 -13.901 -3.028 1.00 94.81 146 ASN A O 1
ATOM 1130 N N . SER A 1 147 ? -9.171 -12.519 -4.659 1.00 96.12 147 SER A N 1
ATOM 1131 C CA . SER A 1 147 ? -9.396 -13.591 -5.642 1.00 96.12 147 SER A CA 1
ATOM 1132 C C . SER A 1 147 ? -8.101 -14.252 -6.139 1.00 96.12 147 SER A C 1
ATOM 1134 O O . SER A 1 147 ? -8.123 -15.419 -6.526 1.00 96.12 147 SER A O 1
ATOM 1136 N N . GLN A 1 148 ? -6.965 -13.542 -6.095 1.00 96.06 148 GLN A N 1
ATOM 1137 C CA . GLN A 1 148 ? -5.686 -14.026 -6.626 1.00 96.06 148 GLN A CA 1
ATOM 1138 C C . GLN A 1 148 ? -4.877 -14.887 -5.648 1.00 96.06 148 GLN A C 1
ATOM 1140 O O . GLN A 1 148 ? -3.923 -15.54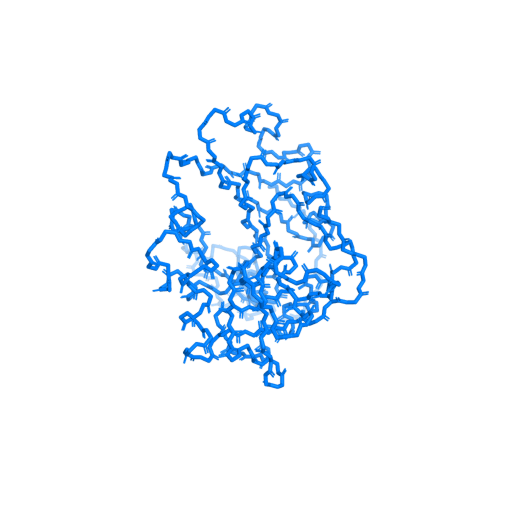7 -6.077 1.00 96.06 148 GLN A O 1
ATOM 1145 N N . LYS A 1 149 ? -5.227 -14.882 -4.352 1.00 91.31 149 LYS A N 1
ATOM 1146 C CA . LYS A 1 149 ? -4.548 -15.650 -3.287 1.00 91.31 149 LYS A CA 1
ATOM 1147 C C . LYS A 1 149 ? -3.015 -15.473 -3.298 1.00 91.31 149 LYS A C 1
ATOM 1149 O O . LYS A 1 149 ? -2.275 -16.448 -3.199 1.00 91.31 149 LYS A O 1
ATOM 1154 N N . GLY A 1 150 ? -2.545 -14.241 -3.501 1.00 94.88 150 GLY A N 1
ATOM 1155 C CA . GLY A 1 150 ? -1.120 -13.886 -3.557 1.00 94.88 150 GLY A CA 1
ATOM 1156 C C . GLY A 1 150 ? -0.673 -13.004 -2.389 1.00 94.88 150 GLY A C 1
ATOM 1157 O O . GLY A 1 150 ? -1.482 -12.595 -1.560 1.00 94.88 150 GLY A O 1
ATOM 1158 N N . ASP A 1 151 ? 0.615 -12.676 -2.346 1.00 97.75 151 ASP A N 1
ATOM 1159 C CA . ASP A 1 151 ? 1.190 -11.765 -1.349 1.00 97.75 151 ASP A CA 1
ATOM 1160 C C . ASP A 1 151 ? 1.109 -10.305 -1.792 1.00 97.75 151 ASP A C 1
ATOM 1162 O O . ASP A 1 151 ? 1.021 -9.405 -0.959 1.00 97.75 151 ASP A O 1
ATOM 1166 N N . CYS A 1 152 ? 1.126 -10.057 -3.102 1.00 98.50 152 CYS A N 1
ATOM 1167 C CA . CYS A 1 152 ? 1.115 -8.711 -3.647 1.00 98.50 152 CYS A CA 1
ATOM 1168 C C . CYS A 1 152 ? 0.336 -8.646 -4.965 1.00 98.50 152 CYS A C 1
ATOM 1170 O O . CYS A 1 152 ? 0.435 -9.521 -5.830 1.00 98.50 152 CYS A O 1
ATOM 1172 N N . THR A 1 153 ? -0.441 -7.581 -5.129 1.00 98.81 153 THR A N 1
ATOM 1173 C CA . THR A 1 153 ? -1.018 -7.179 -6.409 1.00 98.81 153 THR A CA 1
ATOM 1174 C C . THR A 1 153 ? -0.488 -5.810 -6.785 1.00 98.81 153 THR A C 1
ATOM 1176 O O . THR A 1 153 ? -0.795 -4.833 -6.106 1.00 98.81 153 THR A O 1
ATOM 1179 N N . LEU A 1 154 ? 0.268 -5.731 -7.878 1.00 98.62 154 LEU A N 1
ATOM 1180 C CA . LEU A 1 154 ? 0.685 -4.462 -8.463 1.00 98.62 154 LEU A CA 1
ATOM 1181 C C . LEU A 1 154 ? -0.443 -3.889 -9.301 1.00 98.62 154 LEU A C 1
ATOM 1183 O O . LEU A 1 154 ? -1.058 -4.598 -10.095 1.00 98.62 154 LEU A O 1
ATOM 1187 N N . VAL A 1 155 ? -0.662 -2.589 -9.180 1.00 98.56 155 VAL A N 1
ATOM 1188 C CA . VAL A 1 155 ? -1.417 -1.847 -10.179 1.00 98.56 155 VAL A CA 1
ATOM 1189 C C . VAL A 1 155 ? -0.491 -1.630 -11.365 1.00 98.56 155 VAL A C 1
ATOM 1191 O O . VAL A 1 155 ? 0.612 -1.103 -11.218 1.00 98.56 155 VAL A O 1
ATOM 1194 N N . LEU A 1 156 ? -0.933 -2.060 -12.538 1.00 98.50 156 LEU A N 1
ATOM 1195 C CA . LEU A 1 156 ? -0.210 -1.922 -13.789 1.00 98.50 156 LEU A CA 1
ATOM 1196 C C . LEU A 1 156 ? -0.904 -0.895 -14.668 1.00 98.50 156 LEU A C 1
ATOM 1198 O O . LEU A 1 156 ? -2.128 -0.828 -14.704 1.00 98.50 156 LEU A O 1
ATOM 1202 N N . THR A 1 157 ? -0.133 -0.125 -15.418 1.00 97.56 157 THR A N 1
ATOM 1203 C CA . THR A 1 157 ? -0.670 0.768 -16.445 1.00 97.56 157 THR A CA 1
ATOM 1204 C C . THR A 1 157 ? 0.161 0.679 -17.715 1.00 97.56 157 THR A C 1
ATOM 1206 O O . THR A 1 157 ? 1.178 -0.011 -17.754 1.00 97.56 157 THR A O 1
ATOM 1209 N N . TRP A 1 158 ? -0.287 1.333 -18.779 1.00 96.00 158 TRP A N 1
ATOM 1210 C CA . TRP A 1 158 ? 0.373 1.290 -20.075 1.00 96.00 158 TRP A CA 1
ATOM 1211 C C . TRP A 1 158 ? 1.287 2.502 -20.278 1.00 96.00 158 TRP A C 1
ATOM 1213 O O . TRP A 1 158 ? 0.912 3.631 -19.968 1.00 96.00 158 TRP A O 1
ATOM 1223 N N . SER A 1 159 ? 2.470 2.289 -20.857 1.00 95.44 159 SER A N 1
ATOM 1224 C CA . SER A 1 159 ? 3.396 3.367 -21.219 1.00 95.44 159 SER A CA 1
ATOM 1225 C C . SER A 1 159 ? 4.065 3.125 -22.568 1.00 95.44 159 SER A C 1
ATOM 1227 O O . SER A 1 159 ? 4.501 2.017 -22.859 1.00 95.44 159 SER A O 1
ATOM 1229 N N . LYS A 1 160 ? 4.236 4.194 -23.362 1.00 94.19 160 LYS A N 1
ATOM 1230 C CA . LYS A 1 160 ? 5.061 4.189 -24.592 1.00 94.19 160 LYS A CA 1
ATOM 1231 C C . LYS A 1 160 ? 6.559 4.097 -24.311 1.00 94.19 160 LYS A C 1
ATOM 1233 O O . LYS A 1 160 ? 7.332 3.871 -25.234 1.00 94.19 160 LYS A O 1
ATOM 1238 N N . GLN A 1 161 ? 6.978 4.343 -23.071 1.00 94.69 161 GLN A N 1
ATOM 1239 C CA . GLN A 1 161 ? 8.384 4.363 -22.660 1.00 94.69 161 GLN A CA 1
ATOM 1240 C C . GLN A 1 161 ? 8.599 3.411 -21.472 1.00 94.69 161 GLN A C 1
ATOM 1242 O O . GLN A 1 161 ? 8.974 3.860 -20.387 1.00 94.69 161 GLN A O 1
ATOM 1247 N N . PRO A 1 162 ? 8.334 2.103 -21.651 1.00 94.94 162 PRO A N 1
ATOM 1248 C CA . PRO A 1 162 ? 8.338 1.117 -20.569 1.00 94.94 162 PRO A CA 1
ATOM 1249 C C . PRO A 1 162 ? 9.687 1.003 -19.844 1.00 94.94 162 PRO A C 1
ATOM 1251 O O . PRO A 1 162 ? 9.707 0.901 -18.624 1.00 94.94 162 PRO A O 1
ATOM 1254 N N . SER A 1 163 ? 10.811 1.161 -20.552 1.00 95.56 163 SER A N 1
ATOM 1255 C CA . SER A 1 163 ? 12.174 1.131 -19.989 1.00 95.56 163 SER A CA 1
ATOM 1256 C C . SER A 1 163 ? 12.461 2.173 -18.897 1.00 95.56 163 SER A C 1
ATOM 1258 O O . SER A 1 163 ? 13.466 2.078 -18.199 1.00 95.56 163 SER A O 1
ATOM 1260 N N . LYS A 1 164 ? 11.600 3.185 -18.720 1.00 94.50 164 LYS A N 1
ATOM 1261 C CA . LYS A 1 164 ? 11.721 4.166 -17.627 1.00 94.50 164 LYS A CA 1
ATOM 1262 C C . LYS A 1 164 ? 11.175 3.662 -16.286 1.00 94.50 164 LYS A C 1
ATOM 1264 O O . LYS A 1 164 ? 11.380 4.333 -15.273 1.00 94.50 164 LYS A O 1
ATOM 1269 N N . TYR A 1 165 ? 10.506 2.513 -16.275 1.00 95.88 165 TYR A N 1
ATOM 1270 C CA . TYR A 1 165 ? 9.741 1.989 -15.145 1.00 95.88 165 TYR A CA 1
ATOM 1271 C C . TYR A 1 165 ? 9.979 0.485 -14.967 1.00 95.88 165 TYR A C 1
ATOM 1273 O O . TYR A 1 165 ? 10.701 -0.133 -15.748 1.00 95.88 165 TYR A O 1
ATOM 1281 N N . GLY A 1 166 ? 9.364 -0.109 -13.945 1.00 96.69 166 GLY A N 1
ATOM 1282 C CA . GLY A 1 166 ? 9.307 -1.560 -13.804 1.00 96.69 166 GLY A CA 1
ATOM 1283 C C . GLY A 1 166 ? 8.298 -2.178 -14.761 1.00 96.69 166 GLY A C 1
ATOM 1284 O O . GLY A 1 166 ? 7.136 -1.782 -14.747 1.00 96.69 166 GLY A O 1
ATOM 1285 N N . VAL A 1 167 ? 8.735 -3.119 -15.592 1.00 98.06 167 VAL A N 1
ATOM 1286 C CA . VAL A 1 167 ? 7.940 -3.771 -16.640 1.00 98.06 167 VAL A CA 1
ATOM 1287 C C . VAL A 1 167 ? 7.472 -5.131 -16.145 1.00 98.06 167 VAL A C 1
ATOM 1289 O O . VAL A 1 167 ? 8.257 -5.886 -15.578 1.00 98.06 167 VAL A O 1
ATOM 1292 N N . ALA A 1 168 ? 6.195 -5.445 -16.357 1.00 98.12 168 ALA A N 1
ATOM 1293 C CA . ALA A 1 168 ? 5.593 -6.701 -15.926 1.00 98.12 168 ALA A CA 1
ATOM 1294 C C . ALA A 1 168 ? 5.110 -7.529 -17.123 1.00 98.12 168 ALA A C 1
ATOM 1296 O O . ALA A 1 168 ? 4.409 -7.017 -18.000 1.00 98.12 168 ALA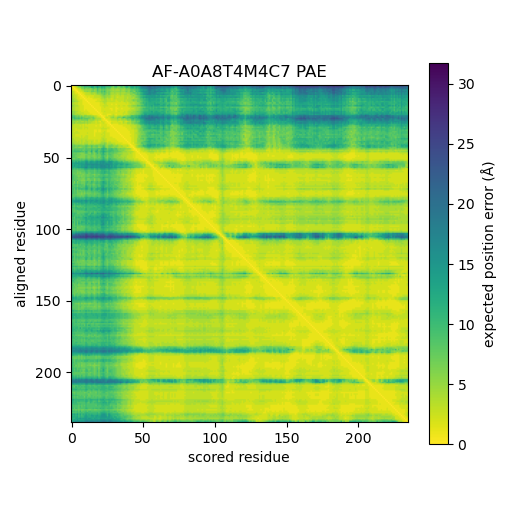 A O 1
ATOM 1297 N N . LYS A 1 169 ? 5.413 -8.830 -17.115 1.00 97.56 169 LYS A N 1
ATOM 1298 C CA . LYS A 1 169 ? 4.818 -9.815 -18.029 1.00 97.56 169 LYS A CA 1
ATOM 1299 C C . LYS A 1 169 ? 3.715 -10.579 -17.304 1.00 97.56 169 LYS A C 1
ATOM 1301 O O . LYS A 1 169 ? 3.912 -11.048 -16.183 1.00 97.56 169 LYS A O 1
ATOM 1306 N N . LEU A 1 170 ? 2.552 -10.691 -17.945 1.00 97.50 170 LEU A N 1
ATOM 1307 C CA . LEU A 1 170 ? 1.378 -11.353 -17.381 1.00 97.50 170 LEU A CA 1
ATOM 1308 C C . LEU A 1 170 ? 1.108 -12.705 -18.038 1.00 97.50 170 LEU A C 1
ATOM 1310 O O . LEU A 1 170 ? 1.169 -12.835 -19.258 1.00 97.50 170 LEU A O 1
ATOM 1314 N N . SER A 1 171 ? 0.692 -13.668 -17.217 1.00 97.12 171 SER A N 1
ATOM 1315 C CA . SER A 1 171 ? -0.046 -14.856 -17.641 1.00 97.12 171 SER A CA 1
ATOM 1316 C C . SER A 1 171 ? -1.369 -14.891 -16.876 1.00 97.12 171 SER A C 1
ATOM 1318 O O . SER A 1 171 ? -1.412 -15.118 -15.663 1.00 97.12 171 SER A O 1
ATOM 1320 N N . GLY A 1 172 ? -2.458 -14.546 -17.570 1.00 96.75 172 GLY A N 1
ATOM 1321 C CA . GLY A 1 172 ? -3.724 -14.201 -16.924 1.00 96.75 172 GLY A CA 1
ATOM 1322 C C . GLY A 1 172 ? -3.547 -13.006 -15.982 1.00 96.75 172 GLY A C 1
ATOM 1323 O O . GLY A 1 172 ? -3.113 -11.937 -16.400 1.00 96.75 172 GLY A O 1
ATOM 1324 N N . ALA A 1 173 ? -3.862 -13.196 -14.701 1.00 97.56 173 ALA A N 1
ATOM 1325 C CA . ALA A 1 173 ? -3.692 -12.181 -13.660 1.00 97.56 173 ALA A CA 1
ATOM 1326 C C . ALA A 1 173 ? -2.336 -12.258 -12.932 1.00 97.56 173 ALA A C 1
ATOM 1328 O O . ALA A 1 173 ? -2.009 -11.364 -12.148 1.00 97.56 173 ALA A O 1
ATOM 1329 N N . LYS A 1 174 ? -1.544 -13.314 -13.151 1.00 98.31 174 LYS A N 1
ATOM 1330 C CA . LYS A 1 174 ? -0.257 -13.509 -12.473 1.00 98.31 174 LYS A CA 1
ATOM 1331 C C . LYS A 1 174 ? 0.855 -12.793 -13.218 1.00 98.31 174 LYS A C 1
ATOM 1333 O O . LYS A 1 174 ? 0.920 -12.858 -14.443 1.00 98.31 174 LYS A O 1
ATOM 1338 N N . ILE A 1 175 ? 1.739 -12.145 -12.465 1.00 98.50 175 ILE A N 1
ATOM 1339 C CA . ILE A 1 175 ? 2.982 -11.604 -13.013 1.00 98.50 175 ILE A CA 1
ATOM 1340 C C . ILE A 1 175 ? 3.998 -12.741 -13.016 1.00 98.50 175 ILE A C 1
ATOM 1342 O O . ILE A 1 175 ? 4.367 -13.236 -11.954 1.00 98.50 175 ILE A O 1
ATOM 1346 N N . THR A 1 176 ? 4.408 -13.171 -14.206 1.00 97.31 176 THR A N 1
ATOM 1347 C CA . THR A 1 176 ? 5.384 -14.259 -14.385 1.00 97.31 176 THR A CA 1
ATOM 1348 C C . THR A 1 176 ? 6.815 -13.750 -14.413 1.00 97.31 176 THR A C 1
ATOM 1350 O O . THR A 1 176 ? 7.735 -14.508 -14.133 1.00 97.31 176 THR A O 1
ATOM 1353 N N . ASP A 1 177 ? 6.996 -12.481 -14.772 1.00 96.94 177 ASP A N 1
ATOM 1354 C CA . ASP A 1 177 ? 8.296 -11.828 -14.835 1.00 96.94 177 ASP A CA 1
ATOM 1355 C C . ASP A 1 177 ? 8.140 -10.330 -14.557 1.00 96.94 177 ASP A C 1
ATOM 1357 O O . ASP A 1 177 ? 7.145 -9.713 -14.960 1.00 96.94 177 ASP A O 1
ATOM 1361 N N . PHE A 1 178 ? 9.107 -9.763 -13.844 1.00 97.56 178 PHE A N 1
ATOM 1362 C CA . PHE A 1 178 ? 9.137 -8.353 -13.475 1.00 97.56 178 PHE A CA 1
ATOM 1363 C C . PHE A 1 178 ? 10.566 -7.827 -13.558 1.00 97.56 178 PHE A C 1
ATOM 1365 O O . PHE A 1 178 ? 11.455 -8.351 -12.890 1.00 97.56 178 PHE A O 1
ATOM 1372 N N . GLU A 1 179 ? 10.771 -6.747 -14.306 1.00 96.69 179 GLU A N 1
ATOM 1373 C CA . GLU A 1 179 ? 12.094 -6.154 -14.492 1.00 96.69 179 GLU A CA 1
ATOM 1374 C C . GLU A 1 179 ? 12.063 -4.640 -14.255 1.00 96.69 179 GLU A C 1
ATOM 1376 O O . GLU A 1 179 ? 11.336 -3.905 -14.920 1.00 96.69 179 GLU A O 1
ATOM 1381 N N . GLU A 1 180 ? 12.860 -4.152 -13.301 1.00 96.38 180 GLU A N 1
ATOM 1382 C CA . GLU A 1 180 ? 12.927 -2.727 -12.959 1.00 96.38 180 GLU A CA 1
ATOM 1383 C C . GLU A 1 180 ? 13.854 -1.958 -13.909 1.00 96.38 180 GLU A C 1
ATOM 1385 O O . GLU A 1 180 ? 15.077 -2.114 -13.846 1.00 96.38 180 GLU A O 1
ATOM 1390 N N . LYS A 1 181 ? 13.275 -1.052 -14.708 1.00 95.12 181 LYS A N 1
ATOM 1391 C CA . LYS A 1 181 ? 13.977 -0.150 -15.642 1.00 95.12 181 LYS A CA 1
ATOM 1392 C C . LYS A 1 181 ? 14.905 -0.904 -16.601 1.00 95.12 181 LYS A C 1
ATOM 1394 O O . LYS A 1 181 ? 16.115 -0.649 -16.604 1.00 95.12 181 LYS A O 1
ATOM 1399 N N . PRO A 1 182 ? 14.351 -1.830 -17.404 1.00 95.50 182 PRO A N 1
ATOM 1400 C CA . PRO A 1 182 ? 15.138 -2.621 -18.334 1.00 95.50 182 PRO A CA 1
ATOM 1401 C C . PRO A 1 182 ? 15.761 -1.739 -19.416 1.00 95.50 182 PRO A C 1
ATOM 1403 O O . PRO A 1 182 ? 15.152 -0.767 -19.877 1.00 95.50 182 PRO A O 1
ATOM 1406 N N . SER A 1 183 ? 16.955 -2.108 -19.881 1.00 93.56 183 SER A N 1
ATOM 1407 C CA . SER A 1 183 ? 17.612 -1.428 -21.008 1.00 93.56 183 SER A CA 1
ATOM 1408 C C . SER A 1 183 ? 16.793 -1.535 -22.300 1.00 93.56 183 SER A C 1
ATOM 1410 O O . SER A 1 183 ? 16.765 -0.593 -23.090 1.00 93.56 183 SER A O 1
ATOM 1412 N N . SER A 1 184 ? 16.076 -2.648 -22.474 1.00 91.38 184 SER A N 1
ATOM 1413 C CA 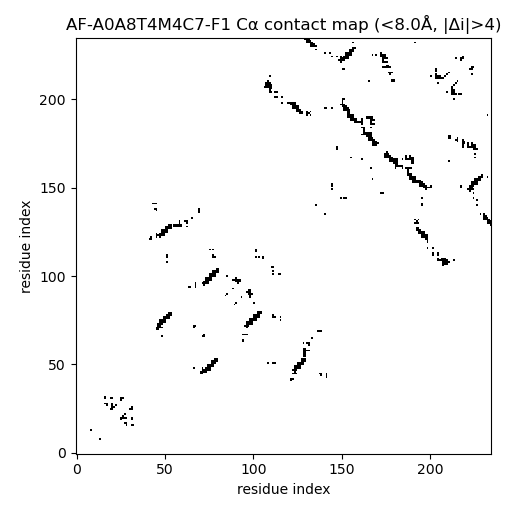. SER A 1 184 ? 15.091 -2.887 -23.527 1.00 91.38 184 SER A CA 1
ATOM 1414 C C . SER A 1 184 ? 13.904 -3.639 -22.935 1.00 91.38 184 SER A C 1
ATOM 1416 O O . SER A 1 184 ? 14.097 -4.635 -22.248 1.00 91.38 184 SER A O 1
ATOM 1418 N N . ALA A 1 185 ? 12.684 -3.163 -23.175 1.00 88.50 185 ALA A N 1
ATOM 1419 C CA . ALA A 1 185 ? 11.478 -3.751 -22.605 1.00 88.50 185 ALA A CA 1
ATOM 1420 C C . ALA A 1 185 ? 10.692 -4.546 -23.649 1.00 88.50 185 ALA A C 1
ATOM 1422 O O . ALA A 1 185 ? 10.358 -4.032 -24.718 1.00 88.50 185 ALA A O 1
ATOM 1423 N N . GLU A 1 186 ? 10.303 -5.764 -23.288 1.00 83.06 186 GLU A N 1
ATOM 1424 C CA . GLU A 1 186 ? 9.309 -6.536 -24.026 1.00 83.06 186 GLU A CA 1
ATOM 1425 C C . GLU A 1 186 ? 7.928 -6.310 -23.402 1.00 83.06 186 GLU A C 1
ATOM 1427 O O . GLU A 1 186 ? 7.589 -6.894 -22.373 1.00 83.06 186 GLU A O 1
ATOM 1432 N N . GLY A 1 187 ? 7.131 -5.439 -24.023 1.00 89.25 187 GLY A N 1
ATOM 1433 C CA . GLY A 1 187 ? 5.783 -5.095 -23.570 1.00 89.25 187 GLY A CA 1
ATOM 1434 C C . GLY A 1 187 ? 5.659 -3.660 -23.064 1.00 89.25 187 GLY A C 1
ATOM 1435 O O . GLY A 1 187 ? 6.619 -2.898 -23.017 1.00 89.25 187 GLY A O 1
ATOM 1436 N N . PHE A 1 188 ? 4.431 -3.279 -22.714 1.00 95.38 188 PHE A N 1
ATOM 1437 C CA . PHE A 1 188 ? 4.082 -1.894 -22.374 1.00 95.38 188 PHE A CA 1
ATOM 1438 C C . PHE A 1 188 ? 3.433 -1.744 -20.996 1.00 95.38 188 PHE A C 1
ATOM 1440 O O . PHE A 1 188 ? 3.099 -0.627 -20.601 1.00 95.38 188 PHE A O 1
ATOM 1447 N N . LEU A 1 189 ? 3.225 -2.855 -20.284 1.00 97.94 189 LEU A N 1
ATOM 1448 C CA . LEU A 1 189 ? 2.654 -2.851 -18.944 1.00 97.94 189 LEU A CA 1
ATOM 1449 C C . LEU A 1 189 ? 3.744 -2.537 -17.927 1.00 97.94 189 LEU A C 1
ATOM 1451 O O . LEU A 1 189 ? 4.714 -3.280 -17.789 1.00 97.94 189 LEU A O 1
ATOM 1455 N N . ILE A 1 190 ? 3.555 -1.433 -17.216 1.00 97.94 190 ILE A N 1
ATOM 1456 C CA . ILE A 1 190 ? 4.481 -0.930 -16.212 1.00 97.94 190 ILE A CA 1
ATOM 1457 C C . ILE A 1 190 ? 3.834 -0.888 -14.831 1.00 97.94 190 ILE A C 1
ATOM 1459 O O . ILE A 1 190 ? 2.621 -0.718 -14.711 1.00 97.94 190 ILE A O 1
ATOM 1463 N N . ASN A 1 191 ? 4.649 -0.987 -13.784 1.00 97.44 191 ASN A N 1
ATOM 1464 C CA . ASN A 1 191 ? 4.249 -0.708 -12.412 1.00 97.44 191 ASN A CA 1
ATOM 1465 C C . ASN A 1 191 ? 3.755 0.741 -12.296 1.00 97.44 191 ASN A C 1
ATOM 1467 O O . ASN A 1 191 ? 4.518 1.683 -12.506 1.00 97.44 191 ASN A O 1
ATOM 1471 N N . ALA A 1 192 ? 2.493 0.917 -11.914 1.00 97.12 192 ALA A N 1
ATOM 1472 C CA . ALA A 1 192 ? 1.886 2.226 -11.706 1.00 97.12 192 ALA A CA 1
ATOM 1473 C C . ALA A 1 192 ? 2.262 2.849 -10.349 1.00 97.12 192 ALA A C 1
ATOM 1475 O O . ALA A 1 192 ? 1.776 3.929 -10.025 1.00 97.12 192 ALA A O 1
ATOM 1476 N N . GLY A 1 193 ? 3.089 2.168 -9.545 1.00 95.75 193 GLY A N 1
ATOM 1477 C CA . GLY A 1 193 ? 3.559 2.629 -8.238 1.00 95.75 193 GLY A CA 1
ATOM 1478 C C . GLY A 1 193 ? 2.475 2.616 -7.154 1.00 95.75 193 GLY A C 1
ATOM 1479 O O . GLY A 1 193 ? 2.548 3.340 -6.160 1.00 95.75 193 GLY A O 1
ATOM 1480 N N . VAL A 1 194 ? 1.475 1.756 -7.333 1.00 97.62 194 VAL A N 1
ATOM 1481 C CA . VAL A 1 194 ? 0.487 1.396 -6.316 1.00 97.62 194 VAL A CA 1
ATOM 1482 C C . VAL A 1 194 ? 0.427 -0.124 -6.254 1.00 97.62 194 VAL A C 1
ATOM 1484 O O . VAL A 1 194 ? 0.439 -0.792 -7.286 1.00 97.62 194 VAL A O 1
ATOM 1487 N N . ALA A 1 195 ? 0.358 -0.677 -5.052 1.00 98.19 195 ALA A N 1
ATOM 1488 C CA . ALA A 1 195 ? 0.183 -2.101 -4.838 1.00 98.19 195 ALA A CA 1
ATOM 1489 C C . ALA A 1 195 ? -0.729 -2.363 -3.641 1.00 98.19 195 ALA A C 1
ATOM 1491 O O . ALA A 1 195 ? -0.792 -1.563 -2.708 1.00 98.19 195 ALA A O 1
ATOM 1492 N N . LEU A 1 196 ? -1.409 -3.505 -3.654 1.00 98.25 196 LEU A N 1
ATOM 1493 C CA . LEU A 1 196 ? -2.032 -4.065 -2.463 1.00 98.25 196 LEU A CA 1
ATOM 1494 C C . LEU A 1 196 ? -1.197 -5.240 -1.968 1.00 98.25 196 LEU A C 1
ATOM 1496 O O . LEU A 1 196 ? -0.880 -6.145 -2.742 1.00 98.25 196 LEU A O 1
ATOM 1500 N N . CYS A 1 197 ? -0.834 -5.211 -0.692 1.00 98.31 197 CYS A N 1
ATOM 1501 C CA . CYS A 1 197 ? 0.096 -6.154 -0.096 1.00 98.31 197 CYS A CA 1
ATOM 1502 C C . CYS A 1 197 ? -0.536 -6.852 1.104 1.00 98.31 197 CYS A C 1
ATOM 1504 O O . CYS A 1 197 ? -1.094 -6.205 1.989 1.00 98.31 197 CYS A O 1
ATOM 1506 N N . ASN A 1 198 ? -0.357 -8.165 1.176 1.00 97.38 198 ASN A N 1
ATOM 1507 C CA . ASN A 1 198 ? -0.524 -8.921 2.407 1.00 97.38 198 ASN A CA 1
ATOM 1508 C C . ASN A 1 198 ? 0.758 -8.845 3.250 1.00 97.38 198 ASN A C 1
ATOM 1510 O O . ASN A 1 198 ? 1.847 -8.679 2.696 1.00 97.38 198 ASN A O 1
ATOM 1514 N N . PRO A 1 199 ? 0.681 -9.063 4.578 1.00 96.25 199 PRO A N 1
ATOM 1515 C CA . PRO A 1 199 ? 1.867 -9.132 5.439 1.00 96.25 199 PRO A CA 1
ATOM 1516 C C . PRO A 1 199 ? 2.911 -10.173 4.995 1.00 96.25 199 PRO A C 1
ATOM 1518 O O . PRO A 1 199 ? 4.086 -10.058 5.330 1.00 96.25 199 PRO A O 1
ATOM 1521 N N . GLY A 1 200 ? 2.518 -11.178 4.206 1.00 96.12 200 GLY A N 1
ATOM 1522 C CA . GLY A 1 200 ? 3.451 -12.141 3.617 1.00 96.12 200 GLY A CA 1
ATOM 1523 C C . GLY A 1 200 ? 4.547 -11.500 2.754 1.00 96.12 200 GLY A C 1
ATOM 1524 O O . GLY A 1 200 ? 5.651 -12.041 2.698 1.00 96.12 200 GLY A O 1
ATOM 1525 N N . VAL A 1 201 ? 4.310 -10.300 2.201 1.00 96.81 201 VAL A N 1
ATOM 1526 C CA . VAL A 1 201 ? 5.290 -9.543 1.402 1.00 96.81 201 VAL A CA 1
ATOM 1527 C C . VAL A 1 201 ? 6.616 -9.320 2.141 1.00 96.81 201 VAL A C 1
ATOM 1529 O O . VAL A 1 201 ? 7.680 -9.347 1.523 1.00 96.81 201 VAL A O 1
ATOM 1532 N N . PHE A 1 202 ? 6.588 -9.161 3.472 1.00 96.44 202 PHE A N 1
ATOM 1533 C CA . PHE A 1 202 ? 7.786 -8.872 4.270 1.00 96.44 202 PHE A CA 1
ATOM 1534 C C . PHE A 1 202 ? 8.801 -10.025 4.292 1.00 96.44 202 PHE A C 1
ATOM 1536 O O . PHE A 1 202 ? 9.968 -9.798 4.629 1.00 96.44 202 PHE A O 1
ATOM 1543 N N . LYS A 1 203 ? 8.390 -11.242 3.905 1.00 95.38 203 LYS A N 1
ATOM 1544 C CA . LYS A 1 203 ? 9.268 -12.415 3.752 1.00 95.38 203 LYS A CA 1
ATOM 1545 C C . LYS A 1 203 ? 10.171 -12.317 2.520 1.00 95.38 203 LYS A C 1
ATOM 1547 O O . LYS A 1 203 ? 11.232 -12.928 2.501 1.00 95.38 203 LYS A O 1
ATOM 1552 N N . PHE A 1 204 ? 9.769 -11.533 1.518 1.00 94.88 204 PHE A N 1
ATOM 1553 C CA . PHE A 1 204 ? 10.484 -11.377 0.247 1.00 94.88 204 PHE A CA 1
ATOM 1554 C C . PHE A 1 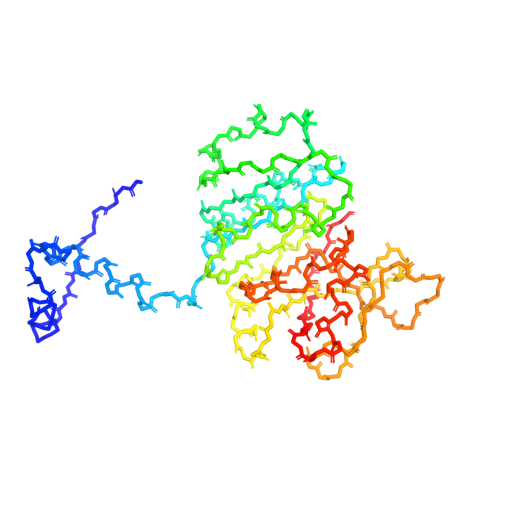204 ? 11.432 -10.173 0.230 1.00 94.88 204 PHE A C 1
ATOM 1556 O O . PHE A 1 204 ? 12.145 -9.966 -0.749 1.00 94.88 204 PHE A O 1
ATOM 1563 N N . LEU A 1 205 ? 11.468 -9.374 1.302 1.00 91.50 205 LEU A N 1
ATOM 1564 C CA . LEU A 1 205 ? 12.314 -8.180 1.409 1.00 91.50 205 LEU A CA 1
ATOM 1565 C C . LEU A 1 205 ? 13.770 -8.526 1.746 1.00 91.50 205 LEU A C 1
ATOM 1567 O O . LEU A 1 205 ? 14.329 -8.036 2.726 1.00 91.50 205 LEU A O 1
ATOM 1571 N N . GLY A 1 206 ? 14.377 -9.382 0.927 1.00 77.50 206 GLY A N 1
ATOM 1572 C CA . GLY A 1 206 ? 15.821 -9.576 0.886 1.00 77.50 206 GLY A CA 1
ATOM 1573 C C . GLY A 1 206 ? 16.468 -8.564 -0.061 1.00 77.50 206 GLY A C 1
ATOM 1574 O O . GLY A 1 206 ? 15.969 -8.329 -1.158 1.00 77.50 206 GLY A O 1
ATOM 1575 N N . GLY A 1 207 ? 17.592 -7.970 0.340 1.00 81.00 207 GLY A N 1
ATOM 1576 C CA . GLY A 1 207 ? 18.350 -7.039 -0.503 1.00 81.00 207 GLY A CA 1
ATOM 1577 C C . GLY A 1 207 ? 17.931 -5.571 -0.372 1.00 81.00 207 GLY A C 1
ATOM 1578 O O . GLY A 1 207 ? 17.357 -5.152 0.631 1.00 81.00 207 GLY A O 1
ATOM 1579 N N . ALA A 1 208 ? 18.292 -4.763 -1.372 1.00 81.25 208 ALA A N 1
ATOM 1580 C CA . ALA A 1 208 ? 18.222 -3.302 -1.283 1.00 81.25 208 ALA A CA 1
ATOM 1581 C C . ALA A 1 208 ? 16.940 -2.696 -1.883 1.00 81.25 208 ALA A C 1
ATOM 1583 O O . ALA A 1 208 ? 16.523 -1.616 -1.463 1.00 81.25 208 ALA A O 1
ATOM 1584 N N . SER A 1 209 ? 16.295 -3.350 -2.855 1.00 90.38 209 SER A N 1
ATOM 1585 C CA . SER A 1 209 ? 15.158 -2.771 -3.587 1.00 90.38 209 SER A CA 1
ATOM 1586 C C . SER A 1 209 ? 13.969 -3.717 -3.640 1.00 90.38 209 SER A C 1
ATOM 1588 O O . SER A 1 209 ? 14.086 -4.892 -3.981 1.00 90.38 209 SER A O 1
ATOM 1590 N N . PHE A 1 210 ? 12.799 -3.172 -3.318 1.00 94.06 210 PHE A N 1
ATOM 1591 C CA . PHE A 1 210 ? 11.531 -3.876 -3.431 1.00 94.06 210 PHE A CA 1
ATOM 1592 C C . PHE A 1 210 ? 11.298 -4.322 -4.880 1.00 94.06 210 PHE A C 1
ATOM 1594 O O . PHE A 1 210 ? 10.970 -5.473 -5.139 1.00 94.06 210 PHE A O 1
ATOM 1601 N N . GLU A 1 211 ? 11.572 -3.435 -5.828 1.00 95.31 211 GLU A N 1
ATOM 1602 C CA . GLU A 1 211 ? 11.340 -3.616 -7.254 1.00 95.31 211 GLU A CA 1
ATOM 1603 C C . GLU A 1 211 ? 12.354 -4.554 -7.908 1.00 95.31 211 GLU A C 1
ATOM 1605 O O . GLU A 1 211 ? 11.978 -5.376 -8.732 1.00 95.31 211 GLU A O 1
ATOM 1610 N N . LYS A 1 212 ? 13.634 -4.473 -7.528 1.00 94.50 212 LYS A N 1
ATOM 1611 C CA . LYS A 1 212 ? 14.693 -5.313 -8.115 1.00 94.50 212 LYS A CA 1
ATOM 1612 C C . LYS A 1 212 ? 14.849 -6.673 -7.450 1.00 94.50 212 LYS A C 1
ATOM 1614 O O . LYS A 1 212 ? 15.465 -7.554 -8.038 1.00 94.50 212 LYS A O 1
ATOM 1619 N N . ASN A 1 213 ? 14.374 -6.836 -6.216 1.00 94.12 213 ASN A N 1
ATOM 1620 C CA . ASN A 1 213 ? 14.590 -8.063 -5.450 1.00 94.12 213 ASN A CA 1
ATOM 1621 C C . ASN A 1 213 ? 13.272 -8.738 -5.062 1.00 94.12 213 ASN A C 1
ATOM 1623 O O . ASN A 1 213 ? 13.045 -9.888 -5.432 1.00 94.12 213 ASN A O 1
ATOM 1627 N N . ALA A 1 214 ? 12.384 -8.033 -4.359 1.00 96.06 214 ALA A N 1
ATOM 1628 C CA . ALA A 1 214 ? 11.180 -8.647 -3.802 1.00 96.06 214 ALA A CA 1
ATOM 1629 C C . ALA A 1 214 ? 10.112 -8.956 -4.862 1.00 96.06 214 ALA A C 1
ATOM 1631 O O . ALA A 1 214 ? 9.520 -10.034 -4.826 1.00 96.06 214 ALA A O 1
ATOM 1632 N N . LEU A 1 215 ? 9.871 -8.046 -5.815 1.00 97.31 215 LEU A N 1
ATOM 1633 C CA . LEU A 1 215 ? 8.890 -8.262 -6.885 1.00 97.31 215 LEU A CA 1
ATOM 1634 C C . LEU A 1 215 ? 9.268 -9.456 -7.786 1.00 97.31 215 LEU A C 1
ATOM 1636 O O . LEU A 1 215 ? 8.428 -10.348 -7.924 1.00 97.31 215 LEU A O 1
ATOM 1640 N N . PRO A 1 216 ? 10.507 -9.578 -8.312 1.00 96.69 216 PRO A N 1
ATOM 1641 C CA . PRO A 1 216 ? 10.912 -10.760 -9.075 1.00 96.69 216 PRO A CA 1
ATOM 1642 C C . PRO A 1 216 ? 10.832 -12.054 -8.256 1.00 96.69 216 PRO A C 1
ATOM 1644 O O . PRO A 1 216 ? 10.379 -13.078 -8.762 1.00 96.69 216 PRO A O 1
ATOM 1647 N N . ALA A 1 217 ? 11.203 -12.016 -6.969 1.00 96.44 217 ALA A N 1
ATOM 1648 C CA . ALA A 1 217 ? 11.109 -13.186 -6.095 1.00 96.44 217 ALA A CA 1
ATOM 1649 C C . ALA A 1 217 ? 9.654 -13.655 -5.898 1.00 96.44 217 ALA A C 1
ATOM 1651 O O . ALA A 1 217 ? 9.375 -14.851 -5.985 1.00 96.44 217 ALA A O 1
ATOM 1652 N N . MET A 1 218 ? 8.711 -12.731 -5.686 1.00 97.44 218 MET A N 1
ATOM 1653 C CA . MET A 1 218 ? 7.283 -13.063 -5.598 1.00 97.44 218 MET A CA 1
ATOM 1654 C C . MET A 1 218 ? 6.702 -13.530 -6.937 1.00 97.44 218 MET A C 1
ATOM 1656 O O . MET A 1 218 ? 5.831 -14.402 -6.945 1.00 97.44 218 MET A O 1
ATOM 1660 N N . ALA A 1 219 ? 7.174 -12.982 -8.064 1.00 97.62 219 ALA A N 1
ATOM 1661 C CA . ALA A 1 219 ? 6.798 -13.454 -9.397 1.00 97.62 219 ALA A CA 1
ATOM 1662 C C . ALA A 1 219 ? 7.213 -14.921 -9.592 1.00 97.62 219 ALA A C 1
ATOM 1664 O O . ALA A 1 219 ? 6.372 -15.758 -9.916 1.00 97.62 219 ALA A O 1
ATOM 1665 N N . GLY A 1 220 ? 8.468 -15.260 -9.271 1.00 96.75 220 GLY A N 1
ATOM 1666 C CA . GLY A 1 220 ? 8.971 -16.637 -9.318 1.00 96.75 220 GLY A CA 1
ATOM 1667 C C . GLY A 1 220 ? 8.247 -17.599 -8.367 1.00 96.75 220 GLY A C 1
ATOM 1668 O O . GLY A 1 220 ? 8.097 -18.777 -8.678 1.00 96.75 220 GLY A O 1
ATOM 1669 N N . HIS A 1 221 ? 7.738 -17.101 -7.235 1.00 96.56 221 HIS A N 1
ATOM 1670 C CA . HIS A 1 221 ? 6.924 -17.876 -6.289 1.00 96.56 221 HIS A CA 1
ATOM 1671 C C . HIS A 1 221 ? 5.428 -17.950 -6.685 1.00 96.56 221 HIS A C 1
ATOM 1673 O O . HIS A 1 221 ? 4.627 -18.605 -6.016 1.00 96.56 221 HIS A O 1
ATOM 1679 N N . GLY A 1 222 ? 4.998 -17.254 -7.744 1.00 97.25 222 GLY A N 1
ATOM 1680 C CA . GLY A 1 222 ? 3.592 -17.195 -8.167 1.00 97.25 222 GLY A CA 1
ATOM 1681 C C . GLY A 1 222 ? 2.668 -16.411 -7.220 1.00 97.25 222 GLY A C 1
ATOM 1682 O O . GLY A 1 222 ? 1.436 -16.484 -7.334 1.00 97.25 222 GLY A O 1
ATOM 1683 N N . SER A 1 223 ? 3.236 -15.644 -6.283 1.00 98.06 223 SER A N 1
ATOM 1684 C CA . SER A 1 223 ? 2.485 -14.843 -5.309 1.00 98.06 223 SER A CA 1
ATOM 1685 C C . SER A 1 223 ? 2.333 -13.371 -5.709 1.00 98.06 223 SER A C 1
ATOM 1687 O O . SER A 1 223 ? 1.657 -12.616 -5.006 1.00 98.06 223 SER A O 1
ATOM 1689 N N . LEU A 1 224 ? 2.858 -12.977 -6.876 1.00 98.69 224 LEU A N 1
ATOM 1690 C CA . LEU A 1 224 ? 2.675 -11.655 -7.473 1.00 98.69 224 LEU A CA 1
ATOM 1691 C C . LEU A 1 224 ? 1.583 -11.653 -8.555 1.00 98.69 224 LEU A C 1
ATOM 1693 O O . LEU A 1 224 ? 1.555 -12.501 -9.446 1.00 98.69 224 LEU A O 1
ATOM 1697 N N . SER A 1 225 ? 0.671 -10.683 -8.492 1.00 98.81 225 SER A N 1
ATOM 1698 C CA . SER A 1 225 ? -0.415 -10.510 -9.474 1.00 98.81 225 SER A CA 1
ATOM 1699 C C . SER A 1 225 ? -0.458 -9.080 -10.013 1.00 98.81 225 SER A C 1
ATOM 1701 O O . SER A 1 225 ? 0.017 -8.160 -9.351 1.00 98.81 225 SER A O 1
ATOM 1703 N N . GLY A 1 226 ? -1.029 -8.882 -11.200 1.00 98.62 226 GLY A N 1
ATOM 1704 C CA . GLY A 1 226 ? -1.164 -7.577 -11.844 1.00 98.62 226 GLY A CA 1
ATOM 1705 C C . GLY A 1 226 ? -2.624 -7.181 -12.035 1.00 98.62 226 GLY A C 1
ATOM 1706 O O . GLY A 1 226 ? -3.391 -7.915 -12.653 1.00 98.62 226 GLY A O 1
ATOM 1707 N N . TYR A 1 227 ? -2.996 -6.009 -11.529 1.00 98.56 227 TYR A N 1
ATOM 1708 C CA . TYR A 1 227 ? -4.283 -5.363 -11.770 1.00 98.56 227 TYR A CA 1
ATOM 1709 C C . TYR A 1 227 ? -4.103 -4.267 -12.821 1.00 98.56 227 TYR A C 1
ATOM 1711 O O . TYR A 1 227 ? -3.450 -3.260 -12.550 1.00 98.56 227 TYR A O 1
ATOM 1719 N N . VAL A 1 228 ? -4.652 -4.445 -14.022 1.00 98.00 228 VAL A N 1
ATOM 1720 C CA . VAL A 1 228 ? -4.475 -3.467 -15.106 1.00 98.00 228 VAL A CA 1
ATOM 1721 C C . VAL A 1 228 ? -5.441 -2.294 -14.928 1.00 98.00 228 VAL A C 1
ATOM 1723 O O . VAL A 1 228 ? -6.659 -2.456 -14.957 1.00 98.00 228 VAL A O 1
ATOM 1726 N N . TYR A 1 229 ? -4.882 -1.102 -14.752 1.00 97.31 229 TYR A N 1
ATOM 1727 C CA . TYR A 1 229 ? -5.587 0.161 -14.591 1.00 97.31 229 TYR A CA 1
ATOM 1728 C C . TYR A 1 229 ? -5.502 1.001 -15.871 1.00 97.31 229 TYR A C 1
ATOM 1730 O O . TYR A 1 229 ? -4.417 1.335 -16.356 1.00 97.31 229 TYR A O 1
ATOM 1738 N N . TYR A 1 230 ? -6.678 1.365 -16.385 1.00 94.06 230 TYR A N 1
ATOM 1739 C CA . TYR A 1 230 ? -6.859 2.116 -17.633 1.00 94.06 230 TYR A CA 1
ATOM 1740 C C . TYR A 1 230 ? -7.218 3.593 -17.423 1.00 94.06 230 TYR A C 1
ATOM 1742 O O . TYR A 1 230 ? -7.359 4.329 -18.396 1.00 94.06 230 TYR A O 1
ATOM 1750 N N . GLY A 1 231 ? -7.401 4.022 -16.173 1.00 92.56 231 GLY A N 1
ATOM 1751 C CA . GLY A 1 231 ? -7.732 5.408 -15.862 1.00 92.56 231 GLY A CA 1
ATOM 1752 C C . GLY A 1 231 ? -6.513 6.328 -15.923 1.00 92.56 231 GLY A C 1
ATOM 1753 O O . GLY A 1 231 ? -5.401 5.940 -16.292 1.00 92.56 231 GLY A O 1
ATOM 1754 N N . LYS A 1 232 ? -6.710 7.580 -15.510 1.00 91.69 232 LYS A N 1
ATOM 1755 C CA . LYS A 1 232 ? -5.643 8.584 -15.523 1.00 91.69 232 LYS A CA 1
ATOM 1756 C C . LYS A 1 232 ? -4.535 8.243 -14.522 1.00 91.69 232 LYS A C 1
ATOM 1758 O O . LYS A 1 232 ? -4.789 8.124 -13.319 1.00 91.69 232 LYS A O 1
ATOM 1763 N N . TRP A 1 233 ? -3.313 8.123 -15.036 1.00 93.12 233 TRP A N 1
ATOM 1764 C CA . TRP A 1 233 ? -2.079 7.918 -14.281 1.00 93.12 233 TRP A CA 1
ATOM 1765 C C . TRP A 1 233 ? -1.204 9.174 -14.363 1.00 93.12 233 TRP A C 1
ATOM 1767 O O . TRP A 1 233 ? -1.004 9.721 -15.448 1.00 93.12 233 TRP A O 1
ATOM 1777 N N . MET A 1 234 ? -0.722 9.661 -13.218 1.00 87.88 234 MET A N 1
ATOM 1778 C CA . MET A 1 234 ? 0.158 10.831 -13.121 1.00 87.88 234 MET A CA 1
ATOM 1779 C C . MET A 1 234 ? 1.417 10.469 -12.336 1.00 87.88 234 MET A C 1
ATOM 1781 O O . MET A 1 234 ? 1.305 9.899 -11.255 1.00 87.88 234 MET A O 1
ATOM 1785 N N . HIS A 1 235 ? 2.578 10.816 -12.887 1.00 86.12 235 HIS A N 1
ATOM 1786 C CA . HIS A 1 235 ? 3.924 10.550 -12.375 1.00 86.12 235 HIS A CA 1
ATOM 1787 C C . HIS A 1 235 ? 4.860 11.683 -12.823 1.00 86.12 235 HIS A C 1
ATOM 1789 O O . HIS A 1 235 ? 4.613 12.231 -13.922 1.00 86.12 235 HIS A O 1
#

pLDDT: mean 92.59, std 6.71, range [51.09, 98.81]

Solvent-accessible surface area (backbone atoms only — not comparable to full-atom values): 12826 Å² total; per-residue (Å²): 139,87,84,90,81,90,80,92,74,60,70,68,61,50,52,57,49,56,74,60,45,73,65,72,91,24,63,37,63,71,54,39,50,52,50,51,50,51,62,70,45,56,81,75,57,53,47,37,35,39,32,46,39,61,93,56,51,88,41,33,68,59,43,51,54,49,39,39,75,58,57,27,41,36,36,38,38,28,30,49,70,90,67,57,52,62,80,72,54,49,58,19,65,96,69,73,28,43,41,46,78,46,71,37,88,72,86,37,60,14,52,49,53,54,78,44,49,90,79,41,88,51,54,27,38,40,32,39,21,44,34,41,58,80,73,70,52,59,67,59,52,48,56,51,42,66,73,64,77,44,28,34,29,36,32,24,28,80,43,99,62,26,38,80,33,34,32,49,41,70,59,89,53,34,24,64,42,51,42,58,45,34,95,73,59,90,67,37,40,20,60,52,50,37,32,44,32,32,53,64,46,65,79,42,52,54,70,49,31,37,58,76,35,19,47,34,53,30,14,73,69,65,24,23,26,50,45,82,50,86,66,63,74,48,111

Mean predicted aligned error: 5.61 Å

Nearest PDB structures (foldseek):
  3hl3-assembly1_A  TM=8.798E-01  e=3.000E-14  Bacillus anthracis
  4b2x-assembly1_A  TM=8.297E-01  e=2.059E-13  Pseudomonas aeruginosa PAO1
  6tqg-assembly1_B  TM=8.440E-01  e=5.058E-13  Pseudomonas aeruginosa
  5ftv-assembly2_C  TM=8.185E-01  e=4.172E-13  Pseudomonas aeruginosa
  6tqg-assembly1_D  TM=8.265E-01  e=1.325E-12  Pseudomonas aeruginosa

Sequence (235 aa):
MISRISLTIEKELLGKVDALVDGEELKNRSQTISYLLRTALKGMVVGKALVLAGKNKFLLERVLAWLKKNGIAQVVIAAGKGSGLSEKYGDGAKHGMEIEYSFDENKGTAAALKKTEEKFKEPFLLCYSDVFCEELSVKDLLAFHNSQKGDCTLVLTWSKQPSKYGVAKLSGAKITDFEEKPSSAEGFLINAGVALCNPGVFKFLGGASFEKNALPAMAGHGSLSGYVYYGKWMH

Radius of gyration: 19.71 Å; Cα contacts (8 Å, |Δi|>4): 451; chains: 1; bounding box: 53×38×57 Å

Secondary structure (DSSP, 8-state):
----------HHHHHHHHHT--SSSS-SHHHHHHHHHHHHHTTTS--EEEEEE-S--TTHHHHHHHHHHTT--EEEEEEETT-SHHHHHTTSGGGTSEEEEEEE-SS-HHHHHHTTGGG-SS-EEEEETT-EETT--HHHHHHHHHHHT-SEEEEEEE-S-GGGSEEEEEETTEEEEEEES-SS-SSSEEEEEEEEE-GGGGGS--SS-IIIIIHHHHHHTT-EEEEE--S-EE-